Protein AF-A0AAE0FRA0-F1 (afdb_monomer)

Foldseek 3Di:
DAAEAEDLRQLLQQLLCQQVVDPDGDFFLLSLLVSLVVLVPDDPVCQLVRRAPSRVSAHSVNSVCSSVSSVVVSQQDDPDPPRHPHDHGPHGHSYHYDQDDPNHGDDVVVVVVVVPDDPVCVCVVVVNPPPPDPDDDDDPDDDDDPPPPDPPDDDPPPVPVVVVVVVVVVVVVVVVVVVVVVVPPDDPDDPDDDDDDDDDDDDDDDDD

Radius of gyration: 29.27 Å; Cα contacts (8 Å, |Δi|>4): 138; chains: 1; bounding box: 49×69×94 Å

InterPro domains:
  IPR000407 Nucleoside phosphatase GDA1/CD39 [PF01150] (27-118)

Solvent-accessible surface area (backbone atoms only — not comparable to full-atom values): 13258 Å² total; per-residue (Å²): 132,77,46,77,28,45,64,69,54,23,53,53,39,52,39,50,25,54,73,67,72,44,98,58,67,72,53,25,44,50,50,43,44,53,55,20,50,58,56,60,72,50,58,65,75,55,49,51,73,74,47,51,67,64,31,94,87,41,53,60,87,54,54,78,48,49,37,56,53,30,53,49,52,39,50,44,41,23,63,49,102,81,77,25,75,54,40,62,46,89,38,75,54,57,53,50,67,39,62,55,59,96,89,38,76,69,53,69,66,58,55,53,50,57,74,73,46,62,82,86,55,51,44,72,74,74,68,43,78,78,75,85,58,101,80,76,90,76,78,83,67,84,85,75,81,82,76,79,76,81,78,89,73,88,66,93,76,67,72,70,68,58,59,58,58,56,56,52,52,54,54,52,51,52,52,53,51,54,51,50,60,63,71,64,57,77,75,82,79,78,84,76,81,85,79,86,76,81,86,82,86,80,82,84,87,83,86,134

Mean predicted aligned error: 17.97 Å

Sequence (208 aa):
MRFLGLSLLHHLTNFMVSVHHVETLPKSLREIDAAGRQLCHLPWKKVEKEFAGRDANTPADRLQGRCFDSALVVALLSRSDGLGYGFETDRELPITFVEKMHGLEVDWALGAAISSMEPKMLPYLVGLSSTADGTKTQRFGPRRSLQLRRKNRWTREDTEELDYVVVGGAIFLLLALALYQIFRRPKPLFKGQTNSYLGRAIPRARAR

Organism: NCBI:txid36881

Nearest PDB structures (foldseek):
  4br2-assembly1_A  TM=8.172E-01  e=1.773E-04  Rattus norvegicus
  7epq-assembly1_A  TM=4.569E-01  e=2.105E+00  Porphyromonas gingivalis ATCC 33277

pLDDT: mean 76.77, std 19.79, range [35.22, 96.75]

Structure (mmCIF, N/CA/C/O backbone):
data_AF-A0AAE0FRA0-F1
#
_entry.id   AF-A0AAE0FRA0-F1
#
loop_
_atom_site.group_PDB
_atom_site.id
_atom_site.type_symbol
_atom_site.label_atom_id
_atom_site.label_alt_id
_atom_site.label_comp_id
_atom_site.label_asym_id
_atom_site.label_entity_id
_atom_site.label_seq_id
_atom_site.pdbx_PDB_ins_code
_atom_site.Cartn_x
_atom_site.Cartn_y
_atom_site.Cartn_z
_atom_site.occupancy
_atom_site.B_iso_or_equiv
_atom_site.auth_seq_id
_atom_site.auth_comp_id
_atom_site.auth_asym_id
_atom_site.auth_atom_id
_atom_site.pdbx_PDB_model_num
ATOM 1 N N . MET A 1 1 ? 20.754 -1.455 -1.237 1.00 77.50 1 MET A N 1
ATOM 2 C CA . MET A 1 1 ? 19.809 -1.818 -2.317 1.00 77.50 1 MET A CA 1
ATOM 3 C C . MET A 1 1 ? 18.497 -1.094 -2.053 1.00 77.50 1 MET A C 1
ATOM 5 O O . MET A 1 1 ? 18.163 -0.952 -0.884 1.00 77.50 1 MET A O 1
ATOM 9 N N . ARG A 1 2 ? 17.817 -0.575 -3.081 1.00 92.69 2 ARG A N 1
ATOM 10 C CA . ARG A 1 2 ? 16.525 0.126 -2.966 1.00 92.69 2 ARG A CA 1
ATOM 11 C C . ARG A 1 2 ? 15.503 -0.549 -3.880 1.00 92.69 2 ARG A C 1
ATOM 13 O O . ARG A 1 2 ? 15.880 -1.005 -4.954 1.00 92.69 2 ARG A O 1
ATOM 20 N N . PHE A 1 3 ? 14.251 -0.601 -3.446 1.00 94.88 3 PHE A N 1
ATOM 21 C CA . PHE A 1 3 ? 13.136 -1.259 -4.126 1.00 94.88 3 PHE A CA 1
ATOM 22 C C . PHE A 1 3 ? 12.005 -0.265 -4.394 1.00 94.88 3 PHE A C 1
ATOM 24 O O . PHE A 1 3 ? 11.891 0.753 -3.712 1.00 94.88 3 PHE A O 1
ATOM 31 N N . LEU A 1 4 ? 11.146 -0.581 -5.362 1.00 94.44 4 LEU A N 1
ATOM 32 C CA . LEU A 1 4 ? 9.901 0.143 -5.603 1.00 94.44 4 LEU A CA 1
ATOM 33 C C . LEU A 1 4 ? 8.723 -0.697 -5.110 1.00 94.44 4 LEU A C 1
ATOM 35 O O . LEU A 1 4 ? 8.619 -1.876 -5.443 1.00 94.44 4 LEU A O 1
ATOM 39 N N . GLY A 1 5 ? 7.853 -0.089 -4.307 1.00 94.44 5 GLY A N 1
ATOM 40 C CA . GLY A 1 5 ? 6.620 -0.699 -3.824 1.00 94.44 5 GLY A CA 1
ATOM 41 C C . GLY A 1 5 ? 5.440 -0.231 -4.664 1.00 94.44 5 GLY A C 1
ATOM 42 O O . GLY A 1 5 ? 4.985 0.897 -4.496 1.00 94.44 5 GLY A O 1
ATOM 43 N N . LEU A 1 6 ? 4.963 -1.090 -5.561 1.00 94.31 6 LEU A N 1
ATOM 44 C CA . LEU A 1 6 ? 3.886 -0.788 -6.507 1.00 94.31 6 LEU A CA 1
ATOM 45 C C . LEU A 1 6 ? 2.537 -1.349 -6.029 1.00 94.31 6 LEU A C 1
ATOM 47 O O . LEU A 1 6 ? 2.466 -2.085 -5.037 1.00 94.31 6 LEU A O 1
ATOM 51 N N . SER A 1 7 ? 1.470 -1.023 -6.760 1.00 93.12 7 SER A N 1
ATOM 52 C CA . SER A 1 7 ? 0.140 -1.636 -6.637 1.00 93.12 7 SER A CA 1
ATOM 53 C C . SER A 1 7 ? -0.366 -1.669 -5.186 1.00 93.12 7 SER A C 1
ATOM 55 O O . SER A 1 7 ? -0.597 -0.616 -4.592 1.00 93.12 7 SER A O 1
ATOM 57 N N . LEU A 1 8 ? -0.516 -2.857 -4.582 1.00 94.62 8 LEU A N 1
ATOM 58 C CA . LEU A 1 8 ? -1.013 -3.022 -3.214 1.00 94.62 8 LEU A CA 1
ATOM 59 C C . LEU A 1 8 ? -0.204 -2.214 -2.192 1.00 94.62 8 LEU A C 1
ATOM 61 O O . LEU A 1 8 ? -0.798 -1.569 -1.331 1.00 94.62 8 LEU A O 1
ATOM 65 N N . LEU A 1 9 ? 1.129 -2.219 -2.297 1.00 95.25 9 LEU A N 1
ATOM 66 C CA . LEU A 1 9 ? 1.997 -1.501 -1.364 1.00 95.25 9 LEU A CA 1
ATOM 67 C C . LEU A 1 9 ? 1.760 0.010 -1.444 1.00 95.25 9 LEU A C 1
ATOM 69 O O . LEU A 1 9 ? 1.650 0.671 -0.412 1.00 95.25 9 LEU A O 1
ATOM 73 N N . HIS A 1 10 ? 1.624 0.546 -2.657 1.00 94.50 10 HIS A N 1
ATOM 74 C CA . HIS A 1 10 ? 1.303 1.955 -2.858 1.00 94.50 10 HIS A CA 1
ATOM 75 C C . HIS A 1 10 ? -0.103 2.292 -2.344 1.00 94.50 10 HIS A C 1
ATOM 77 O O . HIS A 1 10 ? -0.254 3.201 -1.534 1.00 94.50 10 HIS A O 1
ATOM 83 N N . HIS A 1 11 ? -1.132 1.540 -2.743 1.00 94.25 11 HIS A N 1
ATOM 84 C CA . HIS A 1 11 ? -2.509 1.833 -2.339 1.00 94.25 11 HIS A CA 1
ATOM 85 C C . HIS A 1 11 ? -2.723 1.720 -0.827 1.00 94.25 11 HIS A C 1
ATOM 87 O O . HIS A 1 11 ? -3.413 2.554 -0.249 1.00 94.25 11 HIS A O 1
ATOM 93 N N . LEU A 1 12 ? -2.122 0.726 -0.170 1.00 95.44 12 LEU A N 1
ATOM 94 C CA . LEU A 1 12 ? -2.215 0.576 1.281 1.00 95.44 12 LEU A CA 1
ATOM 95 C C . LEU A 1 12 ? -1.555 1.754 2.010 1.00 95.44 12 LEU A C 1
ATOM 97 O O . LEU A 1 12 ? -2.149 2.334 2.917 1.00 95.44 12 LEU A O 1
ATOM 101 N N . THR A 1 13 ? -0.333 2.116 1.619 1.00 94.31 13 THR A N 1
ATOM 102 C CA . THR A 1 13 ? 0.421 3.187 2.288 1.00 94.31 13 THR A CA 1
ATOM 103 C C . THR A 1 13 ? -0.172 4.569 2.009 1.00 94.31 13 THR A C 1
ATOM 105 O O . THR A 1 13 ? -0.255 5.389 2.923 1.00 94.31 13 THR A O 1
ATOM 108 N N . ASN A 1 14 ? -0.684 4.8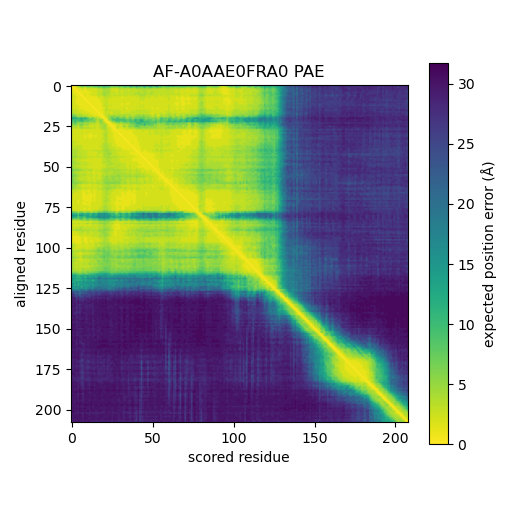07 0.798 1.00 93.25 14 ASN A N 1
ATOM 109 C CA . ASN A 1 14 ? -1.427 6.021 0.458 1.00 93.25 14 ASN A CA 1
ATOM 110 C C . ASN A 1 14 ? -2.749 6.126 1.235 1.00 93.25 14 ASN A C 1
ATOM 112 O O . ASN A 1 14 ? -3.098 7.194 1.744 1.00 93.25 14 ASN A O 1
ATOM 116 N N . PHE A 1 15 ? -3.462 5.007 1.386 1.00 94.50 15 PHE A N 1
ATOM 117 C CA . PHE A 1 15 ? -4.651 4.942 2.229 1.00 94.50 15 PHE A CA 1
ATOM 118 C C . PHE A 1 15 ? -4.316 5.305 3.683 1.00 94.50 15 PHE A C 1
ATOM 120 O O . PHE A 1 15 ? -4.999 6.144 4.265 1.00 94.50 15 PHE A O 1
ATOM 127 N N . MET A 1 16 ? -3.234 4.754 4.249 1.00 92.56 16 MET A N 1
ATOM 128 C CA . MET A 1 16 ? -2.781 5.065 5.615 1.00 92.56 16 MET A CA 1
ATOM 129 C C . MET A 1 16 ? -2.488 6.558 5.805 1.00 92.56 16 MET A C 1
ATOM 131 O O . MET A 1 16 ? -2.960 7.153 6.772 1.00 92.56 16 MET A O 1
ATOM 135 N N . VAL A 1 17 ? -1.780 7.179 4.859 1.00 91.94 17 VAL A N 1
ATOM 136 C CA . VAL A 1 17 ? -1.554 8.635 4.829 1.00 91.94 17 VAL A CA 1
ATOM 137 C C . VAL A 1 17 ? -2.880 9.403 4.856 1.00 91.94 17 VAL A C 1
ATOM 139 O O . VAL A 1 17 ? -3.066 10.300 5.680 1.00 91.94 17 VAL A O 1
ATOM 142 N N . SER A 1 18 ? -3.832 8.998 4.013 1.00 90.69 18 SER A N 1
ATOM 143 C CA . SER A 1 18 ? -5.133 9.663 3.876 1.00 90.69 18 SER A CA 1
ATOM 144 C C . SER A 1 18 ? -5.997 9.566 5.139 1.00 90.69 18 SER A C 1
ATOM 146 O O . SER A 1 18 ? -6.690 10.523 5.489 1.00 90.69 18 SER A O 1
ATOM 148 N N . VAL A 1 19 ? -5.974 8.427 5.841 1.00 88.25 19 VAL A N 1
ATOM 149 C CA . VAL A 1 19 ? -6.832 8.210 7.021 1.00 88.25 19 VAL A CA 1
ATOM 150 C C . VAL A 1 19 ? -6.212 8.689 8.328 1.00 88.25 19 VAL A C 1
ATOM 152 O O . VAL A 1 19 ? -6.949 9.119 9.214 1.00 88.25 19 VAL A O 1
ATOM 155 N N . HIS A 1 20 ? -4.883 8.658 8.451 1.00 82.69 20 HIS A N 1
ATOM 156 C CA . HIS A 1 20 ? -4.181 9.089 9.663 1.00 82.69 20 HIS A CA 1
ATOM 157 C C . HIS A 1 20 ? -3.726 10.555 9.619 1.00 82.69 20 HIS A C 1
ATOM 159 O O . HIS A 1 20 ? -3.157 11.030 10.598 1.00 82.69 20 HIS A O 1
ATOM 165 N N . HIS A 1 21 ? -3.989 11.277 8.521 1.00 77.81 21 HIS A N 1
ATOM 166 C CA . HIS A 1 21 ? -3.585 12.677 8.330 1.00 77.81 21 HIS A CA 1
ATOM 167 C C . HIS A 1 21 ? -2.084 12.911 8.557 1.00 77.81 21 HIS A C 1
ATOM 169 O O . HIS A 1 21 ? -1.670 13.946 9.075 1.00 77.81 21 HIS A O 1
ATOM 175 N N . VAL A 1 22 ? -1.266 11.930 8.184 1.00 78.88 22 VAL A N 1
ATOM 176 C CA . VAL A 1 22 ? 0.191 12.027 8.290 1.00 78.88 22 VAL A CA 1
ATOM 177 C C . VAL A 1 22 ? 0.731 12.633 7.006 1.00 78.88 22 VAL A C 1
ATOM 179 O O . VAL A 1 22 ? 0.346 12.218 5.922 1.00 78.88 22 VAL A O 1
ATOM 182 N N . GLU A 1 23 ? 1.646 13.592 7.109 1.00 79.44 23 GLU A N 1
ATOM 183 C CA . GLU A 1 23 ? 2.236 14.250 5.932 1.00 79.44 23 GLU A CA 1
ATOM 184 C C . GLU A 1 23 ? 3.155 13.324 5.120 1.00 79.44 23 GLU A C 1
ATOM 186 O O . GLU A 1 23 ? 3.518 13.631 3.985 1.00 79.44 23 GLU A O 1
ATOM 191 N N . THR A 1 24 ? 3.551 12.186 5.692 1.00 84.88 24 THR A N 1
ATOM 192 C CA . THR A 1 24 ? 4.554 11.294 5.113 1.00 84.88 24 THR A CA 1
ATOM 193 C C . THR A 1 24 ? 4.106 9.843 5.120 1.00 84.88 24 THR A C 1
ATOM 195 O O . THR A 1 24 ? 3.498 9.377 6.083 1.00 84.88 24 THR A O 1
ATOM 198 N N . LEU A 1 25 ? 4.489 9.116 4.068 1.00 87.75 25 LEU A N 1
ATOM 199 C CA . LEU A 1 25 ? 4.318 7.667 3.971 1.00 87.75 25 LEU A CA 1
ATOM 200 C C . LEU A 1 25 ? 5.037 6.941 5.123 1.00 87.75 25 LEU A C 1
ATOM 202 O O . LEU A 1 25 ? 6.076 7.428 5.586 1.00 87.75 25 LEU 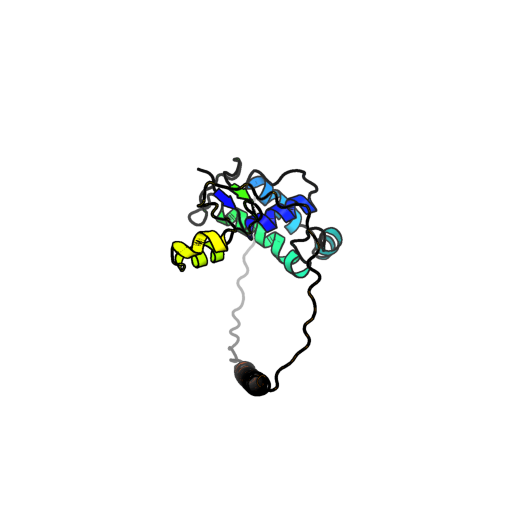A O 1
ATOM 206 N N . PRO A 1 26 ? 4.519 5.777 5.561 1.00 88.06 26 PRO A N 1
ATOM 207 C CA . PRO A 1 26 ? 5.144 4.992 6.614 1.00 88.06 26 PRO A CA 1
ATOM 208 C C . PRO A 1 26 ? 6.559 4.573 6.213 1.00 88.06 26 PRO A C 1
ATOM 210 O O . PRO A 1 26 ? 6.799 4.101 5.099 1.00 88.06 26 PRO A O 1
ATOM 213 N N . LYS A 1 27 ? 7.501 4.748 7.138 1.00 91.50 27 LYS A N 1
ATOM 214 C CA . LYS A 1 27 ? 8.932 4.509 6.919 1.00 91.50 27 LYS A CA 1
ATOM 215 C C . LYS A 1 27 ? 9.380 3.131 7.379 1.00 91.50 27 LYS A C 1
ATOM 217 O O . LYS A 1 27 ? 10.426 2.673 6.941 1.00 91.50 27 LYS A O 1
ATOM 222 N N . SER A 1 28 ? 8.617 2.464 8.240 1.00 94.81 28 SER A N 1
ATOM 223 C CA . SER A 1 28 ? 8.965 1.163 8.823 1.00 94.81 28 SER A CA 1
ATOM 224 C C . SER A 1 28 ? 7.791 0.184 8.771 1.00 94.81 28 SER A C 1
ATOM 226 O O . SER A 1 28 ? 6.630 0.593 8.694 1.00 94.81 28 SER A O 1
ATOM 228 N N . LEU A 1 29 ? 8.066 -1.124 8.853 1.00 95.44 29 LEU A N 1
ATOM 229 C CA . LEU A 1 29 ? 6.993 -2.127 8.954 1.00 95.44 29 LEU A CA 1
ATOM 230 C C . LEU A 1 29 ? 6.204 -1.980 10.253 1.00 95.44 29 LEU A C 1
ATOM 232 O O . LEU A 1 29 ? 5.007 -2.251 10.263 1.00 95.44 29 LEU A O 1
ATOM 236 N N . ARG A 1 30 ? 6.846 -1.509 11.328 1.00 95.50 30 ARG A N 1
ATOM 237 C CA . ARG A 1 30 ? 6.167 -1.202 12.590 1.00 95.50 30 ARG A CA 1
ATOM 238 C C . ARG A 1 30 ? 5.074 -0.148 12.421 1.00 95.50 30 ARG A C 1
ATOM 240 O O . ARG A 1 30 ? 4.012 -0.286 13.017 1.00 95.50 30 ARG A O 1
ATOM 247 N N . GLU A 1 31 ? 5.312 0.895 11.630 1.00 94.62 31 GLU A N 1
ATOM 248 C CA . GLU A 1 31 ? 4.296 1.923 11.361 1.00 94.62 31 GLU A CA 1
ATOM 249 C C . GLU A 1 31 ? 3.105 1.350 10.586 1.00 94.62 31 GLU A C 1
ATOM 251 O O . GLU A 1 31 ? 1.958 1.635 10.930 1.00 94.62 31 GLU A O 1
ATOM 256 N N . ILE A 1 32 ? 3.373 0.489 9.598 1.00 95.50 32 ILE A N 1
ATOM 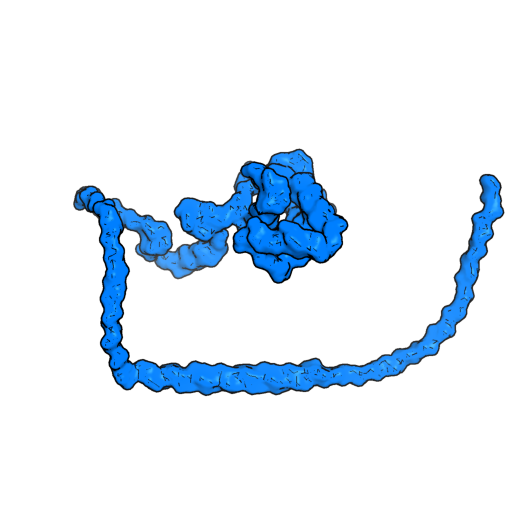257 C CA . ILE A 1 32 ? 2.335 -0.210 8.825 1.00 95.50 32 ILE A CA 1
ATOM 258 C C . ILE A 1 32 ? 1.522 -1.144 9.736 1.00 95.50 32 ILE A C 1
ATOM 260 O O . ILE A 1 32 ? 0.293 -1.116 9.688 1.00 95.50 32 ILE A O 1
ATOM 264 N N . ASP A 1 33 ? 2.180 -1.928 10.599 1.00 95.69 33 ASP A N 1
ATOM 265 C CA . ASP A 1 33 ? 1.518 -2.825 11.560 1.00 95.69 33 ASP A CA 1
ATOM 266 C C . ASP A 1 33 ? 0.672 -2.043 12.573 1.00 95.69 33 ASP A C 1
ATOM 268 O O . ASP A 1 33 ? -0.481 -2.387 12.825 1.00 95.69 33 ASP A O 1
ATOM 272 N N . ALA A 1 34 ? 1.202 -0.947 13.123 1.00 95.00 34 ALA A N 1
ATOM 273 C CA . ALA A 1 34 ? 0.482 -0.116 14.082 1.00 95.00 34 ALA A CA 1
ATOM 274 C C . ALA A 1 34 ? -0.782 0.508 13.467 1.00 95.00 34 ALA A C 1
ATOM 276 O O . ALA A 1 34 ? -1.859 0.415 14.063 1.00 95.00 34 ALA A O 1
ATOM 277 N N . ALA A 1 35 ? -0.673 1.093 12.271 1.00 93.62 35 ALA A N 1
ATOM 278 C CA . ALA A 1 35 ? -1.811 1.641 11.532 1.00 93.62 35 ALA A CA 1
ATOM 279 C C . ALA A 1 35 ? -2.834 0.547 11.177 1.00 93.62 35 ALA A C 1
ATOM 281 O O . ALA A 1 35 ? -4.039 0.710 11.385 1.00 93.62 35 ALA A O 1
ATOM 282 N N . GLY A 1 36 ? -2.348 -0.610 10.720 1.00 94.81 36 GLY A N 1
ATOM 283 C CA . GLY A 1 36 ? -3.162 -1.783 10.423 1.00 94.81 36 GLY A CA 1
ATOM 284 C C . GLY A 1 36 ? -3.974 -2.263 11.623 1.00 94.81 36 GLY A C 1
ATOM 285 O O . GLY A 1 36 ? -5.197 -2.373 11.547 1.00 94.81 36 GLY A O 1
ATOM 286 N N . ARG A 1 37 ? -3.326 -2.466 12.775 1.00 95.56 37 ARG A N 1
ATOM 287 C CA . ARG A 1 37 ? -3.992 -2.877 14.023 1.00 95.56 37 ARG A CA 1
ATOM 288 C C . ARG A 1 37 ? -5.031 -1.868 14.493 1.00 95.56 37 ARG A C 1
ATOM 290 O O . ARG A 1 37 ? -6.106 -2.273 14.931 1.00 95.56 37 ARG A O 1
ATOM 297 N N . GLN A 1 38 ? -4.732 -0.571 14.392 1.00 93.62 38 GLN A N 1
ATOM 298 C CA . GLN A 1 38 ? -5.701 0.475 14.721 1.00 93.62 38 GLN A CA 1
ATOM 299 C C . GLN A 1 38 ? -6.963 0.334 13.870 1.00 93.62 38 GLN A C 1
ATOM 301 O O . GLN A 1 38 ? -8.061 0.365 14.420 1.00 93.62 38 GLN A O 1
ATOM 306 N N . LEU A 1 39 ? -6.815 0.107 12.562 1.00 93.25 39 LEU A N 1
ATOM 307 C CA . LEU A 1 39 ? -7.943 -0.119 11.663 1.00 93.25 39 LEU A CA 1
ATOM 308 C C . LEU A 1 39 ? -8.709 -1.405 12.009 1.00 93.25 39 LEU A C 1
ATOM 310 O O . LEU A 1 39 ? -9.935 -1.388 12.088 1.00 93.25 39 LEU A O 1
ATOM 314 N N . CYS A 1 40 ? -7.994 -2.504 12.259 1.00 95.25 40 CYS A N 1
ATOM 315 C CA . CYS A 1 40 ? -8.578 -3.812 12.563 1.00 95.25 40 CYS A CA 1
ATOM 316 C C . CYS A 1 40 ? -9.393 -3.846 13.868 1.00 95.25 40 CYS A C 1
ATOM 318 O O . CYS A 1 40 ? -10.262 -4.699 14.025 1.00 95.25 40 CYS A O 1
ATOM 320 N N . HIS A 1 41 ? -9.124 -2.945 14.816 1.00 96.00 41 HIS A N 1
ATOM 321 C CA . HIS A 1 41 ? -9.851 -2.873 16.089 1.00 96.00 41 HIS A CA 1
ATOM 322 C C . HIS A 1 41 ? -11.141 -2.043 16.021 1.00 96.00 41 HIS A C 1
ATOM 324 O O . HIS A 1 41 ? -11.908 -2.014 16.987 1.00 96.00 41 HIS A O 1
ATOM 330 N N . LEU A 1 42 ? -11.397 -1.345 14.913 1.00 95.69 42 LEU A N 1
ATOM 331 C CA . LEU A 1 42 ? -12.579 -0.503 14.783 1.00 95.69 42 LEU A CA 1
ATOM 332 C C . LEU A 1 42 ? -13.799 -1.331 14.346 1.00 95.69 42 LEU A C 1
ATOM 334 O O . LEU A 1 42 ? -13.702 -2.157 13.438 1.00 95.69 42 LEU A O 1
ATOM 338 N N . PRO A 1 43 ? -14.990 -1.082 14.923 1.00 96.56 43 PRO A N 1
ATOM 339 C CA . PRO A 1 43 ? -16.224 -1.661 14.408 1.00 96.56 43 PRO A CA 1
ATOM 340 C C . PRO A 1 43 ? -16.449 -1.239 12.954 1.00 96.56 43 PRO A C 1
ATOM 342 O O . PRO A 1 43 ? -16.278 -0.063 12.628 1.00 96.56 43 PRO A O 1
ATOM 345 N N . TRP A 1 44 ? -16.931 -2.153 12.106 1.00 95.44 44 TRP A N 1
ATOM 346 C CA . TRP A 1 44 ? -17.149 -1.875 10.678 1.00 95.44 44 TRP A CA 1
ATOM 347 C C . TRP A 1 44 ? -17.965 -0.597 10.420 1.00 95.44 44 TRP A C 1
ATOM 349 O O . TRP A 1 44 ? -17.571 0.235 9.613 1.00 95.44 44 TRP A O 1
ATOM 359 N N . LYS A 1 45 ? -19.042 -0.366 11.186 1.00 96.62 45 LYS A N 1
ATOM 360 C CA . LYS A 1 45 ? -19.860 0.860 11.081 1.00 96.62 45 LYS A CA 1
ATOM 361 C C . LYS A 1 45 ? -19.054 2.151 11.269 1.00 96.62 45 LYS A C 1
ATOM 363 O O . LYS A 1 45 ? -19.393 3.176 10.687 1.00 96.62 45 LYS A O 1
ATOM 368 N N . LYS A 1 46 ? -18.023 2.120 12.117 1.00 96.12 46 LYS A N 1
ATOM 369 C CA . LYS A 1 46 ? -17.140 3.264 12.358 1.00 96.12 46 LYS A CA 1
ATOM 370 C C . LYS A 1 46 ? -16.147 3.427 11.208 1.00 96.12 46 LYS A C 1
ATOM 372 O O . LYS A 1 46 ? -15.995 4.536 10.718 1.00 96.12 46 LYS A O 1
ATOM 377 N N . VAL A 1 47 ? -15.559 2.322 10.743 1.00 94.69 47 VAL A N 1
ATOM 378 C CA . VAL A 1 47 ? -14.658 2.283 9.576 1.00 94.69 47 VAL A CA 1
ATOM 379 C C . VAL A 1 47 ? -15.340 2.867 8.340 1.00 94.69 47 VAL A C 1
ATOM 381 O O . VAL A 1 47 ? -14.808 3.778 7.715 1.00 94.69 47 VAL A O 1
ATOM 384 N N . GLU A 1 48 ? -16.545 2.398 8.026 1.00 95.38 48 GLU A N 1
ATOM 385 C CA . GLU A 1 48 ? -17.333 2.879 6.892 1.00 95.38 48 GLU A CA 1
ATOM 386 C C . GLU A 1 48 ? -17.662 4.370 7.025 1.00 95.38 48 GLU A C 1
ATOM 388 O O . GLU A 1 48 ? -17.391 5.146 6.113 1.00 95.38 48 GLU A O 1
ATOM 393 N N . LYS A 1 49 ? -18.174 4.797 8.186 1.00 95.94 49 LYS A N 1
ATOM 394 C CA . LYS A 1 49 ? -18.529 6.201 8.430 1.00 95.94 49 LYS A CA 1
ATOM 395 C C . LYS A 1 49 ? -17.327 7.142 8.335 1.00 95.94 49 LYS A C 1
ATOM 397 O O . LYS A 1 49 ? -17.472 8.267 7.863 1.00 95.94 49 LYS A O 1
ATOM 402 N N . GLU A 1 50 ? -16.174 6.731 8.854 1.00 93.25 50 GLU A N 1
ATOM 403 C CA . GLU A 1 50 ? -15.012 7.608 8.974 1.00 93.25 50 GLU A CA 1
ATOM 404 C C . GLU A 1 50 ? -14.136 7.595 7.726 1.00 93.25 50 GLU A C 1
ATOM 406 O O . GLU A 1 50 ? -13.594 8.646 7.398 1.00 93.25 50 GLU A O 1
ATOM 411 N N . PHE A 1 51 ? -14.008 6.470 7.015 1.00 94.38 51 PHE A N 1
ATOM 412 C CA . PHE A 1 51 ? -12.990 6.304 5.969 1.00 94.38 51 PHE A CA 1
ATOM 413 C C . PHE A 1 51 ? -13.535 6.091 4.554 1.00 94.38 51 PHE A C 1
ATOM 415 O O . PHE A 1 51 ? -12.760 6.204 3.601 1.00 94.38 51 PHE A O 1
ATOM 422 N N . ALA A 1 52 ? -14.830 5.813 4.371 1.00 93.88 52 ALA A N 1
ATOM 423 C CA . ALA A 1 52 ? -15.388 5.657 3.030 1.00 93.88 52 ALA A CA 1
ATOM 424 C C . ALA A 1 52 ? -15.207 6.944 2.203 1.00 93.88 52 ALA A C 1
ATOM 426 O O . ALA A 1 52 ? -15.577 8.035 2.633 1.00 93.88 52 ALA A O 1
ATOM 427 N N . GLY A 1 53 ? -14.613 6.811 1.013 1.00 90.44 53 GLY A N 1
ATOM 428 C CA . GLY A 1 53 ? -14.380 7.926 0.090 1.00 90.44 53 GLY A CA 1
ATOM 429 C C . GLY A 1 53 ? -13.261 8.894 0.491 1.00 90.44 53 GLY A C 1
ATOM 430 O O . GLY A 1 53 ? -13.080 9.899 -0.191 1.00 90.44 53 GLY A O 1
ATOM 431 N N . ARG A 1 54 ? -12.503 8.622 1.566 1.00 91.44 54 ARG A N 1
ATOM 432 C CA . ARG A 1 54 ? -11.377 9.485 1.970 1.00 91.44 54 ARG A CA 1
ATOM 433 C C . ARG A 1 54 ? -10.157 9.365 1.073 1.00 91.44 54 ARG A C 1
ATOM 435 O O . ARG A 1 54 ? -9.490 10.361 0.821 1.00 91.44 54 ARG A O 1
ATOM 442 N N . ASP A 1 55 ? -9.853 8.154 0.634 1.00 91.50 55 ASP A N 1
ATOM 443 C CA . ASP A 1 55 ? -8.781 7.895 -0.318 1.00 91.50 55 ASP A CA 1
ATOM 444 C C . ASP A 1 55 ? -9.402 7.682 -1.697 1.00 91.50 55 ASP A C 1
ATOM 446 O O . ASP A 1 55 ? -10.224 6.782 -1.879 1.00 91.50 55 ASP A O 1
ATOM 450 N N . ALA A 1 56 ? -8.996 8.496 -2.673 1.00 89.75 56 ALA A N 1
ATOM 451 C CA . ALA A 1 56 ? -9.481 8.396 -4.049 1.00 89.75 56 ALA A CA 1
ATOM 452 C C . ALA A 1 56 ? -9.196 7.014 -4.666 1.00 89.75 56 ALA A C 1
ATOM 454 O O . ALA A 1 56 ? -9.934 6.562 -5.540 1.00 89.75 56 ALA A O 1
ATOM 455 N N . ASN A 1 57 ? -8.163 6.327 -4.167 1.00 87.50 57 ASN A N 1
ATOM 456 C CA . ASN A 1 57 ? -7.734 5.014 -4.636 1.00 87.50 57 ASN A CA 1
ATOM 457 C C . ASN A 1 57 ? -8.339 3.841 -3.837 1.00 87.50 57 ASN A C 1
ATOM 459 O O . ASN A 1 57 ? -8.065 2.678 -4.145 1.00 87.50 57 ASN A O 1
ATOM 463 N N . THR A 1 58 ? -9.177 4.112 -2.829 1.00 91.12 58 THR A N 1
ATOM 464 C CA . THR A 1 58 ? -9.849 3.084 -2.021 1.00 91.12 58 THR A CA 1
ATOM 465 C C . THR A 1 58 ? -11.361 3.312 -2.026 1.00 91.12 58 THR A C 1
ATOM 467 O O . THR A 1 58 ? -11.894 3.992 -1.143 1.00 91.12 58 THR A O 1
ATOM 470 N N . PRO A 1 59 ? -12.084 2.726 -2.997 1.00 90.31 59 PRO A N 1
ATOM 471 C CA . PRO A 1 59 ? -13.540 2.748 -2.979 1.00 90.31 59 PRO A CA 1
ATOM 472 C C . PRO A 1 59 ? -14.088 1.960 -1.775 1.00 90.31 59 PRO A C 1
ATOM 474 O O . PRO A 1 59 ? -13.407 1.113 -1.188 1.00 90.31 59 PRO A O 1
ATOM 477 N N . ALA A 1 60 ? -15.324 2.270 -1.373 1.00 90.56 60 ALA A N 1
ATOM 478 C CA . ALA A 1 60 ? -15.919 1.766 -0.131 1.00 90.56 60 ALA A CA 1
ATOM 479 C C . ALA A 1 60 ? -16.042 0.230 -0.078 1.00 90.56 60 ALA A C 1
ATOM 481 O O . ALA A 1 60 ? -15.904 -0.364 0.989 1.00 90.56 60 ALA A O 1
ATOM 482 N N . ASP A 1 61 ? -16.235 -0.419 -1.225 1.00 90.38 61 ASP A N 1
ATOM 483 C CA . ASP A 1 61 ? -16.274 -1.878 -1.370 1.00 90.38 61 ASP A CA 1
ATOM 484 C C . ASP A 1 61 ? -14.920 -2.543 -1.069 1.00 90.38 61 ASP A C 1
ATOM 486 O O . ASP A 1 61 ? -14.877 -3.668 -0.574 1.00 90.38 61 ASP A O 1
ATOM 490 N N . ARG A 1 62 ? -13.805 -1.836 -1.293 1.00 91.94 62 ARG A N 1
ATOM 491 C CA . ARG A 1 62 ? -12.449 -2.326 -0.989 1.00 91.94 62 ARG A CA 1
ATOM 492 C C . ARG A 1 62 ? -11.974 -2.009 0.422 1.00 91.94 62 ARG A C 1
ATOM 494 O O . ARG A 1 62 ? -10.975 -2.570 0.869 1.00 91.94 62 ARG A O 1
ATOM 501 N N . LEU A 1 63 ? -12.689 -1.157 1.153 1.00 93.81 63 LEU A N 1
ATOM 502 C CA . LEU A 1 63 ? -12.307 -0.741 2.502 1.00 93.81 63 LEU A CA 1
ATOM 503 C C . LEU A 1 63 ? -12.270 -1.918 3.495 1.00 93.81 63 LEU A C 1
ATOM 505 O O . LEU A 1 63 ? -11.415 -1.943 4.379 1.00 93.81 63 LEU A O 1
ATOM 509 N N . GLN A 1 64 ? -13.129 -2.930 3.309 1.00 93.75 64 GLN A N 1
ATOM 510 C CA . GLN A 1 64 ? -13.158 -4.146 4.140 1.00 93.75 64 GLN A CA 1
ATOM 511 C C . GLN A 1 64 ? -11.827 -4.911 4.114 1.00 93.75 64 GLN A C 1
ATOM 513 O O . GLN A 1 64 ? -11.429 -5.498 5.119 1.00 93.75 64 GLN A O 1
ATOM 518 N N . GLY A 1 65 ? -11.120 -4.873 2.981 1.00 94.75 65 GLY A N 1
ATOM 519 C CA . GLY A 1 65 ? -9.850 -5.572 2.798 1.00 94.75 65 GLY A CA 1
ATOM 520 C C . GLY A 1 65 ? -8.663 -4.892 3.476 1.00 94.75 65 GLY A C 1
ATOM 521 O O . GLY A 1 65 ? -7.662 -5.550 3.726 1.00 94.75 65 GLY A O 1
ATOM 522 N N . ARG A 1 66 ? -8.753 -3.607 3.843 1.00 94.94 66 ARG A N 1
ATOM 523 C CA . ARG A 1 66 ? -7.576 -2.817 4.255 1.00 94.94 66 ARG A CA 1
ATOM 524 C C . ARG A 1 66 ? -6.906 -3.299 5.539 1.00 94.94 66 ARG A C 1
ATOM 526 O O . ARG A 1 66 ? -5.682 -3.252 5.642 1.00 94.94 66 ARG A O 1
ATOM 533 N N . CYS A 1 67 ? -7.684 -3.813 6.489 1.00 95.75 67 CYS A N 1
ATOM 534 C CA . CYS A 1 67 ? -7.126 -4.471 7.672 1.00 95.75 67 CYS A CA 1
ATOM 535 C C . CYS A 1 67 ? -6.309 -5.713 7.268 1.00 95.75 67 CYS A C 1
ATOM 537 O O . CYS A 1 67 ? -5.151 -5.849 7.662 1.00 95.75 67 CYS A O 1
ATOM 539 N N . PHE A 1 68 ? -6.870 -6.579 6.422 1.00 96.75 68 PHE A N 1
ATOM 540 C CA . PHE A 1 68 ? -6.177 -7.771 5.935 1.00 96.75 68 PHE A CA 1
ATOM 541 C C . PHE A 1 68 ? -4.934 -7.421 5.105 1.00 96.75 68 PHE A C 1
ATOM 543 O O . PHE A 1 68 ? -3.870 -7.979 5.356 1.00 96.75 68 PHE A O 1
ATOM 550 N N . ASP A 1 69 ? -5.039 -6.454 4.190 1.00 96.75 69 ASP A N 1
ATOM 551 C CA . ASP A 1 69 ? -3.929 -5.967 3.366 1.00 96.75 69 ASP A CA 1
ATOM 552 C C . ASP A 1 69 ? -2.740 -5.529 4.231 1.00 96.75 69 ASP A C 1
ATOM 554 O O . ASP A 1 69 ? -1.594 -5.853 3.925 1.00 96.75 69 ASP A O 1
ATOM 558 N N . SER A 1 70 ? -3.006 -4.824 5.337 1.00 96.19 70 SER A N 1
ATOM 559 C CA . SER A 1 70 ? -1.957 -4.375 6.257 1.00 96.19 70 SER A CA 1
ATOM 560 C C . SER A 1 70 ? -1.216 -5.537 6.919 1.00 96.19 70 SER A C 1
ATOM 562 O O . SER A 1 70 ? 0.015 -5.576 6.890 1.00 96.19 70 SER A O 1
ATOM 564 N N . ALA A 1 71 ? -1.951 -6.528 7.428 1.00 95.88 71 ALA A N 1
ATOM 565 C CA . ALA A 1 71 ? -1.370 -7.722 8.029 1.00 95.88 71 ALA A CA 1
ATOM 566 C C . ALA A 1 71 ? -0.599 -8.555 6.993 1.00 95.88 71 ALA A C 1
ATOM 568 O O . ALA A 1 71 ? 0.495 -9.042 7.278 1.00 95.88 71 ALA A O 1
ATOM 569 N N . LEU A 1 72 ? -1.138 -8.673 5.775 1.00 95.69 72 LEU A N 1
ATOM 570 C CA . LEU A 1 72 ? -0.502 -9.377 4.666 1.00 95.69 72 LEU A CA 1
ATOM 571 C C . LEU A 1 72 ? 0.831 -8.727 4.283 1.00 95.69 72 LEU A C 1
ATOM 573 O O . LEU A 1 72 ? 1.836 -9.422 4.169 1.00 95.69 72 LEU A O 1
ATOM 577 N N . VAL A 1 73 ? 0.863 -7.403 4.115 1.00 95.88 73 VAL A N 1
ATOM 578 C CA . VAL A 1 73 ? 2.089 -6.673 3.761 1.00 95.88 73 VAL A CA 1
ATOM 579 C C . VAL A 1 73 ? 3.156 -6.825 4.842 1.00 95.88 73 VAL A C 1
ATOM 581 O O . VAL A 1 73 ? 4.313 -7.089 4.516 1.00 95.88 73 VAL A O 1
ATOM 584 N N . VAL A 1 74 ? 2.787 -6.723 6.121 1.00 95.44 74 VAL A N 1
ATOM 585 C CA . VAL A 1 74 ? 3.730 -6.934 7.230 1.00 95.44 74 VAL A CA 1
ATOM 586 C C . VAL A 1 74 ? 4.262 -8.368 7.222 1.00 95.44 74 VAL A C 1
ATOM 588 O O . VAL A 1 74 ? 5.472 -8.566 7.316 1.00 95.44 74 VAL A O 1
ATOM 591 N N . ALA A 1 75 ? 3.400 -9.371 7.046 1.00 94.56 75 ALA A N 1
ATOM 592 C CA . ALA A 1 75 ? 3.810 -10.775 7.008 1.00 94.56 75 ALA A CA 1
ATOM 593 C C . ALA A 1 75 ? 4.729 -11.096 5.815 1.00 94.56 75 ALA A C 1
ATOM 595 O O . ALA A 1 75 ? 5.713 -11.815 5.979 1.00 94.56 75 ALA A O 1
ATOM 596 N N . LEU A 1 76 ? 4.432 -10.536 4.636 1.00 94.94 76 LEU A N 1
ATOM 597 C CA . LEU A 1 76 ? 5.221 -10.730 3.419 1.00 94.94 76 LEU A CA 1
ATOM 598 C C . LEU A 1 76 ? 6.575 -10.031 3.489 1.00 94.94 76 LEU A C 1
ATOM 600 O O . LEU A 1 76 ? 7.566 -10.586 3.033 1.00 94.94 76 LEU A O 1
ATOM 604 N N . LEU A 1 77 ? 6.642 -8.806 4.011 1.00 95.25 77 LEU A N 1
ATOM 605 C CA . LEU A 1 77 ? 7.889 -8.043 4.014 1.00 95.25 77 LEU A CA 1
ATOM 606 C C . LEU A 1 77 ? 8.787 -8.392 5.205 1.00 95.25 77 LEU A C 1
ATOM 608 O O . LEU A 1 77 ? 10.008 -8.397 5.057 1.00 95.25 77 LEU A O 1
ATOM 612 N N . SER A 1 78 ? 8.215 -8.680 6.374 1.00 94.88 78 SER A N 1
ATOM 613 C CA . SER A 1 78 ? 8.997 -8.914 7.590 1.00 94.88 78 SER A CA 1
ATOM 614 C C . SER A 1 78 ? 9.892 -10.149 7.496 1.00 94.88 78 SER A C 1
ATOM 616 O O . SER A 1 78 ? 9.699 -11.061 6.687 1.00 94.88 78 SER A O 1
ATOM 618 N N . ARG A 1 79 ? 10.891 -10.200 8.373 1.00 85.88 79 ARG A N 1
ATOM 619 C CA . ARG A 1 79 ? 11.600 -11.434 8.696 1.00 85.88 79 ARG A CA 1
ATOM 620 C C . ARG A 1 79 ? 10.701 -12.317 9.572 1.00 85.88 79 ARG A C 1
ATOM 622 O O . ARG A 1 79 ? 10.758 -12.242 10.793 1.00 85.88 79 ARG A O 1
ATOM 629 N N . SER A 1 80 ? 9.858 -13.123 8.930 1.00 76.00 80 SER A N 1
ATOM 630 C CA . SER A 1 80 ? 9.117 -14.228 9.558 1.00 76.00 80 SER A CA 1
ATOM 631 C C . SER A 1 80 ? 9.821 -15.568 9.305 1.00 76.00 80 SER A C 1
ATOM 633 O O . SER A 1 80 ? 10.747 -15.616 8.492 1.00 76.00 80 SER A O 1
ATOM 635 N N . ASP A 1 81 ? 9.399 -16.635 9.994 1.00 72.88 81 ASP A N 1
ATOM 636 C CA . ASP A 1 81 ? 9.983 -17.993 9.992 1.00 72.88 81 ASP A CA 1
ATOM 637 C C . ASP A 1 81 ? 9.904 -18.719 8.624 1.00 72.88 81 ASP A C 1
ATOM 639 O O . ASP A 1 81 ? 9.334 -19.800 8.492 1.00 72.88 81 ASP A O 1
ATOM 643 N N . GLY A 1 82 ? 10.477 -18.123 7.575 1.00 69.75 82 GLY A N 1
ATOM 644 C CA . GLY A 1 82 ? 10.679 -18.726 6.256 1.00 69.75 82 GLY A CA 1
ATOM 645 C C . GLY A 1 82 ? 9.736 -18.273 5.137 1.00 69.75 82 GLY A C 1
ATOM 646 O O . GLY A 1 82 ? 9.884 -18.766 4.024 1.00 69.75 82 GLY A O 1
ATOM 647 N N . LEU A 1 83 ? 8.792 -17.354 5.383 1.00 80.06 83 LEU A N 1
ATOM 648 C CA . LEU A 1 83 ? 7.802 -16.937 4.369 1.00 80.06 83 LEU A CA 1
ATOM 649 C C . LEU A 1 83 ? 7.953 -15.489 3.880 1.00 80.06 83 LEU A C 1
ATOM 651 O O . LEU A 1 83 ? 7.483 -15.171 2.789 1.00 80.06 83 LEU A O 1
ATOM 655 N N . GLY A 1 84 ? 8.583 -14.616 4.668 1.00 89.44 84 GLY A N 1
ATOM 656 C CA . GLY A 1 84 ? 8.739 -13.202 4.324 1.00 89.44 84 GLY A CA 1
ATOM 657 C C . GLY A 1 84 ? 10.064 -12.857 3.634 1.00 89.44 84 GLY A C 1
ATOM 658 O O . GLY A 1 84 ? 11.026 -13.623 3.656 1.00 89.44 84 GLY A O 1
ATOM 659 N N . TYR A 1 85 ? 10.139 -11.659 3.051 1.00 93.19 85 TYR A N 1
ATOM 660 C CA . TYR A 1 85 ? 11.313 -11.137 2.338 1.00 93.19 85 TYR A CA 1
ATOM 661 C C . TYR A 1 85 ? 12.478 -10.727 3.252 1.00 93.19 85 TYR A C 1
ATOM 663 O O . TYR A 1 85 ? 13.538 -10.334 2.762 1.00 93.19 85 TYR A O 1
ATOM 671 N N . GLY A 1 86 ? 12.319 -10.833 4.574 1.00 93.69 86 GLY A N 1
ATOM 672 C CA . GLY A 1 86 ? 13.427 -10.673 5.512 1.00 93.69 86 GLY A CA 1
ATOM 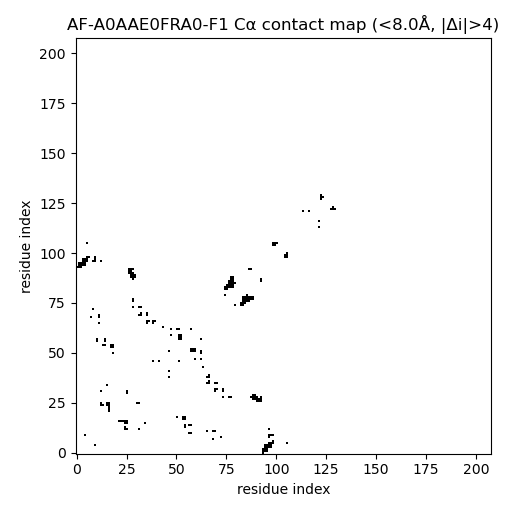673 C C . GLY A 1 86 ? 13.760 -9.227 5.877 1.00 93.69 86 GLY A C 1
ATOM 674 O O . GLY A 1 86 ? 14.860 -8.987 6.378 1.00 93.69 86 GLY A O 1
ATOM 675 N N . PHE A 1 87 ? 12.853 -8.271 5.645 1.00 93.75 87 PHE A N 1
ATOM 676 C CA . PHE A 1 87 ? 13.038 -6.896 6.105 1.00 93.75 87 PHE A CA 1
ATOM 677 C C . PHE A 1 87 ? 12.875 -6.800 7.629 1.00 93.75 87 PHE A C 1
ATOM 679 O O . PHE A 1 87 ? 12.011 -7.437 8.232 1.00 93.75 87 PHE A O 1
ATOM 686 N N . GLU A 1 88 ? 13.725 -5.987 8.253 1.00 93.75 88 GLU A N 1
ATOM 687 C CA . GLU A 1 88 ? 13.674 -5.711 9.691 1.00 93.75 88 GLU A CA 1
ATOM 688 C C . GLU A 1 88 ? 12.450 -4.849 10.030 1.00 93.75 88 GLU A C 1
ATOM 690 O O . GLU A 1 88 ? 12.187 -3.852 9.356 1.00 93.75 88 GLU A O 1
ATOM 695 N N . THR A 1 89 ? 11.731 -5.188 11.102 1.00 92.62 89 THR A N 1
ATOM 696 C CA . THR A 1 89 ? 10.460 -4.528 11.442 1.00 92.62 89 THR A CA 1
ATOM 697 C C . THR A 1 89 ? 10.624 -3.060 11.848 1.00 92.62 89 THR A C 1
ATOM 699 O O . THR A 1 89 ? 9.829 -2.205 11.451 1.00 92.62 89 THR A O 1
ATOM 702 N N . ASP A 1 90 ? 11.670 -2.768 12.625 1.00 93.50 90 ASP A N 1
ATOM 703 C CA . ASP A 1 90 ? 11.910 -1.454 13.236 1.00 93.50 90 ASP A CA 1
ATOM 704 C C . ASP A 1 90 ? 12.828 -0.538 12.413 1.00 93.50 90 ASP A C 1
ATOM 706 O O . ASP A 1 90 ? 13.086 0.597 12.816 1.00 93.50 90 ASP A O 1
ATOM 710 N N . ARG A 1 91 ? 13.359 -1.017 11.282 1.00 93.56 91 ARG A N 1
ATOM 711 C CA . ARG A 1 91 ? 14.250 -0.218 10.432 1.00 93.56 91 ARG A CA 1
ATOM 712 C C . ARG A 1 91 ? 13.477 0.507 9.344 1.00 93.56 91 ARG A C 1
ATOM 714 O O . ARG A 1 91 ? 12.376 0.114 8.963 1.00 93.56 91 ARG A O 1
ATOM 721 N N . GLU A 1 92 ? 14.107 1.554 8.820 1.00 94.19 92 GLU A N 1
ATOM 722 C CA . GLU A 1 92 ? 13.625 2.220 7.619 1.00 94.19 92 GLU A CA 1
ATOM 723 C C . GLU A 1 92 ? 13.595 1.227 6.449 1.00 94.19 92 GLU A C 1
ATOM 725 O O . GLU A 1 92 ? 14.589 0.559 6.142 1.00 94.19 92 GLU A O 1
ATOM 730 N N . LEU A 1 93 ? 12.432 1.122 5.813 1.00 94.25 93 LEU A N 1
ATOM 731 C CA . LEU A 1 93 ? 12.209 0.282 4.655 1.00 94.25 93 LEU A CA 1
ATOM 732 C C . LEU A 1 93 ? 12.997 0.841 3.469 1.00 94.25 93 LEU A C 1
ATOM 734 O O . LEU A 1 93 ? 12.791 1.990 3.075 1.00 94.25 93 LEU A O 1
ATOM 738 N N . PRO A 1 94 ? 13.832 0.031 2.800 1.00 95.06 94 PRO A N 1
ATOM 739 C CA . PRO A 1 94 ? 14.498 0.446 1.572 1.00 95.06 94 PRO A CA 1
ATOM 740 C C . PRO A 1 94 ? 13.538 0.386 0.366 1.00 95.06 94 PRO A C 1
ATOM 742 O O . PRO A 1 94 ? 13.949 -0.013 -0.722 1.00 95.06 94 PRO A O 1
ATOM 745 N N . ILE A 1 95 ? 12.261 0.737 0.553 1.00 94.75 95 ILE A N 1
ATOM 746 C CA . ILE A 1 95 ? 11.181 0.651 -0.434 1.00 94.75 95 ILE A CA 1
ATOM 747 C C . ILE A 1 95 ? 10.613 2.053 -0.657 1.00 94.75 95 ILE A C 1
ATOM 749 O O . ILE A 1 95 ? 10.197 2.720 0.284 1.00 94.75 95 ILE A O 1
ATOM 753 N N . THR A 1 96 ? 10.563 2.500 -1.908 1.00 93.94 96 THR A N 1
ATOM 754 C CA . THR A 1 96 ? 9.855 3.723 -2.296 1.00 93.94 96 THR A CA 1
ATOM 755 C C . THR A 1 96 ? 8.501 3.344 -2.881 1.00 93.94 96 THR A C 1
ATOM 757 O O . THR A 1 96 ? 8.435 2.685 -3.918 1.00 93.94 96 THR A O 1
ATOM 760 N N . PHE A 1 97 ? 7.418 3.733 -2.210 1.00 93.25 97 PHE A N 1
ATOM 761 C CA . PHE A 1 97 ? 6.059 3.430 -2.656 1.00 93.25 97 PHE A CA 1
ATOM 762 C C . PHE A 1 97 ? 5.639 4.384 -3.773 1.00 93.25 97 PHE A C 1
ATOM 764 O O . PHE A 1 97 ? 5.524 5.588 -3.546 1.00 93.25 97 PHE A O 1
ATOM 771 N N . VAL A 1 98 ? 5.418 3.863 -4.978 1.00 92.56 98 VAL A N 1
ATOM 772 C CA . VAL A 1 98 ? 5.112 4.675 -6.165 1.00 92.56 98 VAL A CA 1
ATOM 773 C C . VAL A 1 98 ? 4.020 4.022 -7.003 1.00 92.56 98 VAL A C 1
ATOM 775 O O . VAL A 1 98 ? 3.943 2.804 -7.097 1.00 92.56 98 VAL A O 1
ATOM 778 N N . GLU A 1 99 ? 3.193 4.846 -7.638 1.00 90.62 99 GLU A N 1
ATOM 779 C CA . GLU A 1 99 ? 2.256 4.414 -8.686 1.00 90.62 99 GLU A CA 1
ATOM 780 C C . GLU A 1 99 ? 2.796 4.769 -10.076 1.00 90.62 99 GLU A C 1
ATOM 782 O O . GLU A 1 99 ? 2.686 3.999 -11.029 1.00 90.62 99 GLU A O 1
ATOM 787 N N . LYS A 1 100 ? 3.424 5.946 -10.182 1.00 90.56 100 LYS A N 1
ATOM 788 C CA . LYS A 1 100 ? 3.914 6.503 -11.442 1.00 90.56 100 LYS A CA 1
ATOM 789 C C . LYS A 1 100 ? 5.378 6.894 -11.343 1.00 90.56 100 LYS A C 1
ATOM 791 O O . LYS A 1 100 ? 5.812 7.471 -10.348 1.00 90.56 100 LYS A O 1
ATOM 796 N N . MET A 1 101 ? 6.119 6.656 -12.418 1.00 88.50 101 MET A N 1
ATOM 797 C CA . MET A 1 101 ? 7.464 7.181 -12.630 1.00 88.50 101 MET A CA 1
ATOM 798 C C . MET A 1 101 ? 7.468 8.023 -13.899 1.00 88.50 101 MET A C 1
ATOM 800 O O . MET A 1 101 ? 7.031 7.572 -14.952 1.00 88.50 101 MET A O 1
ATOM 804 N N . HIS A 1 102 ? 7.949 9.265 -13.800 1.00 88.44 102 HIS A N 1
ATOM 805 C CA . HIS A 1 102 ? 7.971 10.216 -14.922 1.00 88.44 102 HIS A CA 1
ATOM 806 C C . HIS A 1 102 ? 6.594 10.418 -15.591 1.00 88.44 102 HIS A C 1
ATOM 808 O O . HIS A 1 102 ? 6.497 10.605 -16.798 1.00 88.44 102 HIS A O 1
ATOM 814 N N . GLY A 1 103 ? 5.515 10.366 -14.802 1.00 86.12 103 GLY A N 1
ATOM 815 C CA . GLY A 1 103 ? 4.141 10.525 -15.291 1.00 86.12 103 GLY A CA 1
ATOM 816 C C . GLY A 1 103 ? 3.530 9.276 -15.936 1.00 86.12 103 GLY A C 1
ATOM 817 O O . GLY A 1 103 ? 2.345 9.304 -16.259 1.00 86.12 103 GLY A O 1
ATOM 818 N N . LEU A 1 104 ? 4.292 8.188 -16.073 1.00 86.12 104 LEU A N 1
ATOM 819 C CA . LEU A 1 104 ? 3.820 6.905 -16.588 1.00 86.12 104 LEU A CA 1
ATOM 820 C C . LEU A 1 104 ? 3.535 5.941 -15.439 1.00 86.12 104 LEU A C 1
ATOM 822 O O . LEU A 1 104 ? 4.296 5.882 -14.474 1.00 86.12 104 LEU A O 1
ATOM 826 N N . GLU A 1 105 ? 2.444 5.191 -15.552 1.00 87.00 105 GLU A N 1
ATOM 827 C CA . GLU A 1 105 ? 2.124 4.102 -14.630 1.00 87.00 105 GLU A CA 1
ATOM 828 C C . GLU A 1 105 ? 3.184 3.004 -14.729 1.00 87.00 105 GLU A C 1
ATOM 830 O O . GLU A 1 105 ? 3.596 2.609 -15.823 1.00 87.00 105 GLU A O 1
ATOM 835 N N . VAL A 1 106 ? 3.671 2.558 -13.573 1.00 87.38 106 VAL A N 1
ATOM 836 C CA . VAL A 1 106 ? 4.691 1.515 -13.505 1.00 87.38 106 VAL A CA 1
ATOM 837 C C . VAL A 1 106 ? 3.991 0.179 -13.366 1.00 87.38 106 VAL A C 1
ATOM 839 O O . VAL A 1 106 ? 3.533 -0.170 -12.282 1.00 87.38 106 VAL A O 1
ATOM 842 N N . ASP A 1 107 ? 3.953 -0.580 -14.456 1.00 86.56 107 ASP A N 1
ATOM 843 C CA . ASP A 1 107 ? 3.366 -1.914 -14.450 1.00 86.56 107 ASP A CA 1
ATOM 844 C C . ASP A 1 107 ? 4.157 -2.896 -15.326 1.00 86.56 107 ASP A C 1
ATOM 846 O O . ASP A 1 107 ? 4.847 -2.513 -16.278 1.00 86.56 107 ASP A O 1
ATOM 850 N N . TRP A 1 108 ? 4.051 -4.188 -15.009 1.00 89.81 108 TRP A N 1
ATOM 851 C CA . TRP A 1 108 ? 4.699 -5.275 -15.748 1.00 89.81 108 TRP A CA 1
ATOM 852 C C . TRP A 1 108 ? 4.226 -5.333 -17.205 1.00 89.81 108 TRP A C 1
ATOM 854 O O . TRP A 1 108 ? 4.998 -5.723 -18.082 1.00 89.81 108 TRP A O 1
ATOM 864 N N . ALA A 1 109 ? 2.992 -4.896 -17.477 1.00 88.75 109 ALA A N 1
ATOM 865 C CA . ALA A 1 109 ? 2.422 -4.855 -18.818 1.00 88.75 109 ALA A CA 1
ATOM 866 C C . ALA A 1 109 ? 3.241 -3.967 -19.772 1.00 88.75 109 ALA A C 1
ATOM 868 O O . ALA A 1 109 ? 3.452 -4.339 -20.926 1.00 88.75 109 ALA A O 1
ATOM 869 N N . LEU A 1 110 ? 3.777 -2.839 -19.288 1.00 85.50 110 LEU A N 1
ATOM 870 C CA . LEU A 1 110 ? 4.654 -1.975 -20.084 1.00 85.50 110 LEU A CA 1
ATOM 871 C C . LEU A 1 110 ? 5.962 -2.692 -20.444 1.00 85.50 110 LEU A C 1
ATOM 873 O O . LEU A 1 110 ? 6.412 -2.630 -21.587 1.00 85.50 110 LEU A O 1
ATOM 877 N N . GLY A 1 111 ? 6.550 -3.410 -19.484 1.00 87.00 111 GLY A N 1
ATOM 878 C CA . GLY A 1 111 ? 7.754 -4.211 -19.710 1.00 87.00 111 GLY A CA 1
ATOM 879 C C . GLY A 1 111 ? 7.526 -5.338 -20.719 1.00 87.00 111 GLY A C 1
ATOM 880 O O . GLY A 1 111 ? 8.338 -5.519 -21.623 1.00 87.00 111 GLY A O 1
ATOM 881 N N . ALA A 1 112 ? 6.397 -6.043 -20.611 1.00 89.44 112 ALA A N 1
ATOM 882 C CA . ALA A 1 112 ? 6.007 -7.103 -21.540 1.00 89.44 112 ALA A CA 1
ATOM 883 C C . ALA A 1 112 ? 5.737 -6.574 -22.961 1.00 89.44 112 ALA A C 1
ATOM 885 O O . ALA A 1 112 ? 6.093 -7.212 -23.954 1.00 89.44 112 ALA A O 1
ATOM 886 N N . ALA A 1 113 ? 5.134 -5.389 -23.074 1.00 87.31 113 ALA A N 1
ATOM 887 C CA . ALA A 1 113 ? 4.937 -4.727 -24.356 1.00 87.31 113 ALA A CA 1
ATOM 888 C C . ALA A 1 113 ? 6.289 -4.393 -25.005 1.00 87.31 113 ALA A C 1
ATOM 890 O O . ALA A 1 113 ? 6.546 -4.812 -26.131 1.00 87.31 113 ALA A O 1
ATOM 891 N N . ILE A 1 114 ? 7.185 -3.737 -24.258 1.00 86.31 114 ILE A N 1
ATOM 892 C CA . ILE A 1 114 ? 8.547 -3.398 -24.698 1.00 86.31 114 ILE A CA 1
ATOM 893 C C . ILE A 1 114 ? 9.327 -4.644 -25.127 1.00 86.31 114 ILE A C 1
ATOM 895 O O . ILE A 1 114 ? 9.986 -4.619 -26.163 1.00 86.31 114 ILE A O 1
ATOM 899 N N . SER A 1 115 ? 9.236 -5.744 -24.372 1.00 89.69 115 SER A N 1
ATOM 900 C CA . SER A 1 115 ? 9.946 -6.988 -24.697 1.00 89.69 115 SER A CA 1
ATOM 901 C C . SER A 1 115 ? 9.429 -7.668 -25.964 1.00 89.69 115 SER A C 1
ATOM 903 O O . SER A 1 115 ? 10.145 -8.465 -26.563 1.00 89.69 115 SER A O 1
ATOM 905 N N . SER A 1 116 ? 8.187 -7.378 -26.354 1.00 87.44 116 SER A N 1
ATOM 906 C CA . SER A 1 116 ? 7.534 -7.957 -27.533 1.00 87.44 116 SER A CA 1
ATOM 907 C C . SER A 1 116 ? 7.699 -7.090 -28.785 1.00 87.44 116 SER A C 1
ATOM 909 O O . SER A 1 116 ? 7.270 -7.479 -29.869 1.00 87.44 116 SER A O 1
ATOM 911 N N . MET A 1 117 ? 8.287 -5.901 -28.649 1.00 85.50 117 MET A N 1
ATOM 912 C CA . MET A 1 117 ? 8.436 -4.937 -29.733 1.00 85.50 117 MET A CA 1
ATOM 913 C C . MET A 1 117 ? 9.798 -5.050 -30.399 1.00 85.50 117 MET A C 1
ATOM 915 O O . MET A 1 117 ? 10.827 -5.235 -29.750 1.00 85.50 117 MET A O 1
ATOM 919 N N . GLU A 1 118 ? 9.821 -4.837 -31.714 1.00 85.06 118 GLU A N 1
ATOM 920 C CA . GLU A 1 118 ? 11.084 -4.593 -32.395 1.00 85.06 118 GLU A CA 1
ATOM 921 C C . GLU A 1 118 ? 11.735 -3.304 -31.857 1.00 85.06 118 GLU A C 1
ATOM 923 O O . GLU A 1 118 ? 11.038 -2.298 -31.673 1.00 85.06 118 GLU A O 1
ATOM 928 N N . PRO A 1 119 ? 13.073 -3.266 -31.686 1.00 80.00 119 PRO A N 1
ATOM 929 C CA . PRO A 1 119 ? 13.780 -2.114 -31.117 1.00 80.00 119 PRO A CA 1
ATOM 930 C C . PRO A 1 119 ? 13.476 -0.771 -31.799 1.00 80.00 119 PRO A C 1
ATOM 932 O O . PRO A 1 119 ? 13.536 0.282 -31.168 1.00 80.00 119 PRO A O 1
ATOM 935 N N . LYS A 1 120 ? 13.106 -0.795 -33.086 1.00 81.00 120 LYS A N 1
ATOM 936 C CA . LYS A 1 120 ? 12.770 0.396 -33.882 1.00 81.00 120 LYS A CA 1
ATOM 937 C C . LYS A 1 120 ? 11.462 1.074 -33.450 1.00 81.00 120 LYS A C 1
ATOM 939 O O . LYS A 1 120 ? 11.266 2.245 -33.757 1.00 81.00 120 LYS A O 1
ATOM 944 N N . MET A 1 121 ? 10.577 0.368 -32.745 1.00 73.81 121 MET A N 1
ATOM 945 C CA . MET A 1 121 ? 9.269 0.883 -32.322 1.00 73.81 121 MET A CA 1
ATOM 946 C C . MET A 1 121 ? 9.292 1.561 -30.941 1.00 73.81 121 MET A C 1
ATOM 948 O O . MET A 1 121 ? 8.370 2.305 -30.610 1.00 73.81 121 MET A O 1
ATOM 952 N N . LEU A 1 122 ? 10.360 1.374 -30.156 1.00 69.88 122 LEU A N 1
ATOM 953 C CA . LEU A 1 122 ? 10.483 1.898 -28.789 1.00 69.88 122 LEU A CA 1
ATOM 954 C C . LEU A 1 122 ? 10.328 3.427 -28.653 1.00 69.88 122 LEU A C 1
ATOM 956 O O . LEU A 1 122 ? 9.639 3.854 -27.723 1.00 69.88 122 LEU A O 1
ATOM 960 N N . PRO A 1 123 ? 10.886 4.272 -29.547 1.00 74.31 123 PRO A N 1
ATOM 961 C CA . PRO A 1 123 ? 10.744 5.726 -29.426 1.00 74.31 123 PRO A CA 1
ATOM 962 C C . PRO A 1 123 ? 9.281 6.194 -29.470 1.00 74.31 123 PRO A C 1
ATOM 964 O O . PRO A 1 123 ? 8.905 7.142 -28.783 1.00 74.31 123 PRO A O 1
ATOM 967 N N . TYR A 1 124 ? 8.432 5.494 -30.227 1.00 71.38 124 TYR A N 1
ATOM 968 C CA . TYR A 1 124 ? 7.024 5.855 -30.399 1.00 71.38 124 TYR A CA 1
ATOM 969 C C . TYR A 1 124 ? 6.166 5.538 -29.167 1.00 71.38 124 TYR A C 1
ATOM 971 O O . TYR A 1 124 ? 5.217 6.266 -28.891 1.00 71.38 124 TYR A O 1
ATOM 979 N N . LEU A 1 125 ? 6.503 4.492 -28.405 1.00 66.69 125 LEU A N 1
ATOM 980 C CA . LEU A 1 125 ? 5.739 4.082 -27.220 1.00 66.69 125 LEU A CA 1
ATOM 981 C C . LEU A 1 125 ? 6.088 4.846 -25.954 1.00 66.69 125 LEU A C 1
ATOM 983 O O . LEU A 1 125 ? 5.206 5.149 -25.158 1.00 66.69 125 LEU A O 1
ATOM 987 N N . VAL A 1 126 ? 7.363 5.174 -25.763 1.00 68.81 126 VAL A N 1
ATOM 988 C CA . VAL A 1 126 ? 7.806 5.895 -24.559 1.00 68.81 126 VAL A CA 1
ATOM 989 C C . VAL A 1 126 ? 7.523 7.403 -24.686 1.00 68.81 126 VAL A C 1
ATOM 991 O O . VAL A 1 126 ? 7.834 8.181 -23.791 1.00 68.81 126 VAL A O 1
ATOM 994 N N . GLY A 1 127 ? 6.942 7.853 -25.808 1.00 62.72 127 GLY A N 1
ATOM 995 C CA . GLY A 1 127 ? 6.777 9.279 -26.102 1.00 62.72 127 GLY A CA 1
ATOM 996 C C . GLY A 1 127 ? 8.117 10.012 -26.224 1.00 62.72 127 GLY A C 1
ATOM 997 O O . GLY A 1 127 ? 8.162 11.241 -26.171 1.00 62.72 127 GLY A O 1
ATOM 998 N N . LEU A 1 128 ? 9.213 9.265 -26.389 1.00 55.12 128 LEU A N 1
ATOM 999 C CA . LEU A 1 128 ? 10.528 9.804 -26.683 1.00 55.12 128 LEU A CA 1
ATOM 1000 C C . LEU A 1 128 ? 10.498 10.230 -28.146 1.00 55.12 128 LEU A C 1
ATOM 1002 O O . LEU A 1 128 ? 10.770 9.431 -29.041 1.00 55.12 128 LEU A O 1
ATOM 1006 N N . SER A 1 129 ? 10.156 11.494 -28.413 1.00 46.91 129 SER A N 1
ATOM 1007 C CA . SER A 1 129 ? 10.404 12.052 -29.738 1.00 46.91 129 SER A CA 1
ATOM 1008 C C . SER A 1 129 ? 11.902 11.930 -30.001 1.00 46.91 129 SER A C 1
ATOM 1010 O O . SER A 1 129 ? 12.707 12.660 -29.420 1.00 46.91 129 SER A O 1
ATOM 1012 N N . SER A 1 130 ? 12.284 10.976 -30.841 1.00 45.09 130 SER A N 1
ATOM 1013 C CA . SER A 1 130 ? 13.626 10.904 -31.384 1.00 45.09 130 SER A CA 1
ATOM 1014 C C . SER A 1 130 ? 13.836 12.168 -32.212 1.00 45.09 130 SER A C 1
ATOM 1016 O O . SER A 1 130 ? 13.423 12.241 -33.366 1.00 45.09 130 SER A O 1
ATOM 1018 N N . THR A 1 131 ? 14.467 13.189 -31.634 1.00 41.66 131 THR A N 1
ATOM 1019 C CA . THR A 1 131 ? 15.176 14.193 -32.427 1.00 41.66 131 THR A CA 1
ATOM 1020 C C . THR A 1 131 ? 16.501 13.578 -32.859 1.00 41.66 131 THR A C 1
ATOM 1022 O O . THR A 1 131 ? 17.571 14.026 -32.459 1.00 41.66 131 THR A O 1
ATOM 1025 N N . ALA A 1 132 ? 16.429 12.519 -33.663 1.00 43.50 132 ALA A N 1
ATOM 1026 C CA . ALA A 1 132 ? 17.532 12.092 -34.508 1.00 43.50 132 ALA A CA 1
ATOM 1027 C C . ALA A 1 132 ? 17.495 12.922 -35.796 1.00 43.50 132 ALA A C 1
ATOM 1029 O O . ALA A 1 132 ? 17.365 12.385 -36.885 1.00 43.50 132 ALA A O 1
ATOM 1030 N N . ASP A 1 133 ? 17.540 14.245 -35.652 1.00 38.69 133 ASP A N 1
ATOM 1031 C CA . ASP A 1 133 ? 18.051 15.107 -36.706 1.00 38.69 133 ASP A CA 1
ATOM 1032 C C . ASP A 1 133 ? 18.477 16.433 -36.079 1.00 38.69 133 ASP A C 1
ATOM 1034 O O . ASP A 1 133 ? 17.671 17.223 -35.575 1.00 38.69 133 ASP A O 1
ATOM 1038 N N . GLY A 1 134 ? 19.787 16.643 -36.025 1.00 46.25 134 GLY A N 1
ATOM 1039 C CA . GLY A 1 134 ? 20.376 17.877 -35.541 1.00 46.25 134 GLY A CA 1
ATOM 1040 C C . GLY A 1 134 ? 20.163 18.984 -36.560 1.00 46.25 134 GLY A C 1
ATOM 1041 O O . GLY A 1 134 ? 21.099 19.329 -37.259 1.00 46.25 134 GLY A O 1
ATOM 1042 N N . THR A 1 135 ? 18.952 19.531 -36.678 1.00 43.56 135 THR A N 1
ATOM 1043 C CA . THR A 1 135 ? 18.672 20.914 -37.113 1.00 43.56 135 THR A CA 1
ATOM 1044 C C . THR A 1 135 ? 17.165 21.165 -37.184 1.00 43.56 135 THR A C 1
ATOM 1046 O O . THR A 1 135 ? 16.516 20.909 -38.191 1.00 43.56 135 THR A O 1
ATOM 1049 N N . LYS A 1 136 ? 16.623 21.743 -36.106 1.00 35.22 136 LYS A N 1
ATOM 1050 C CA . LYS A 1 136 ? 15.627 22.836 -36.056 1.00 35.22 136 LYS A CA 1
ATOM 1051 C C . LYS A 1 136 ? 14.788 22.697 -34.794 1.00 35.22 136 LYS A C 1
ATOM 1053 O O . LYS A 1 136 ? 13.901 21.858 -34.681 1.00 35.22 136 LYS A O 1
ATOM 1058 N N . THR A 1 137 ? 15.043 23.604 -33.865 1.00 38.06 137 THR A N 1
ATOM 1059 C CA . THR A 1 137 ? 14.211 23.881 -32.700 1.00 38.06 137 THR A CA 1
ATOM 1060 C C . THR A 1 137 ? 12.804 24.275 -33.161 1.00 38.06 137 THR A C 1
ATOM 1062 O O . THR A 1 137 ? 12.547 25.443 -33.451 1.00 38.06 137 THR A O 1
ATOM 1065 N N . GLN A 1 138 ? 11.866 23.330 -33.235 1.00 43.38 138 GLN A N 1
ATOM 1066 C CA . GLN A 1 138 ? 10.450 23.684 -33.246 1.00 43.38 138 GLN A CA 1
ATOM 1067 C C . GLN A 1 138 ? 10.022 23.948 -31.804 1.00 43.38 138 GLN A C 1
ATOM 1069 O O . GLN A 1 138 ? 9.769 23.032 -31.024 1.00 43.38 138 GLN A O 1
ATOM 1074 N N . ARG A 1 139 ? 9.947 25.234 -31.438 1.00 40.88 139 ARG A N 1
ATOM 1075 C CA . ARG A 1 139 ? 9.167 25.658 -30.273 1.00 40.88 139 ARG A CA 1
ATOM 1076 C C . ARG A 1 139 ? 7.714 25.272 -30.534 1.00 40.88 139 ARG A C 1
ATOM 1078 O O . ARG A 1 139 ? 7.043 25.921 -31.335 1.00 40.88 139 ARG A O 1
ATOM 1085 N N . PHE A 1 140 ? 7.223 24.247 -29.846 1.00 43.34 140 PHE A N 1
ATOM 1086 C CA . PHE A 1 140 ? 5.788 24.031 -29.727 1.00 43.34 140 PHE A CA 1
ATOM 1087 C C . PHE A 1 140 ? 5.207 25.182 -28.900 1.00 43.34 140 PHE A C 1
ATOM 1089 O O . PHE A 1 140 ? 5.389 25.262 -27.687 1.00 43.34 140 PHE A O 1
ATOM 1096 N N . GLY A 1 141 ? 4.570 26.123 -29.600 1.00 42.81 141 GLY A N 1
ATOM 1097 C CA . GLY A 1 141 ? 3.762 27.179 -28.999 1.00 42.81 141 GLY A CA 1
ATOM 1098 C C . GLY A 1 141 ? 2.554 26.615 -28.236 1.00 42.81 141 GLY A C 1
ATOM 1099 O O . GLY A 1 141 ? 2.268 25.416 -28.308 1.00 42.81 141 GLY A O 1
ATOM 1100 N N . PRO A 1 142 ? 1.834 27.469 -27.491 1.00 43.41 142 PRO A N 1
ATOM 1101 C CA . PRO A 1 142 ? 0.781 27.030 -26.587 1.00 43.41 142 PRO A CA 1
ATOM 1102 C C . PRO A 1 142 ? -0.328 26.289 -27.342 1.00 43.41 142 PRO A C 1
ATOM 1104 O O . PRO A 1 142 ? -0.787 26.728 -28.400 1.00 43.41 142 PRO A O 1
ATOM 1107 N N . ARG A 1 143 ? -0.734 25.150 -26.762 1.00 48.56 143 ARG A N 1
ATOM 1108 C CA . ARG A 1 143 ? -1.823 24.260 -27.188 1.00 48.56 143 ARG A CA 1
ATOM 1109 C C . ARG A 1 143 ? -2.992 25.044 -27.797 1.00 48.56 143 ARG A C 1
ATOM 1111 O O . ARG A 1 143 ? -3.795 25.625 -27.071 1.00 48.56 143 ARG A O 1
ATOM 1118 N N . ARG A 1 144 ? -3.151 24.974 -29.121 1.00 39.50 144 ARG 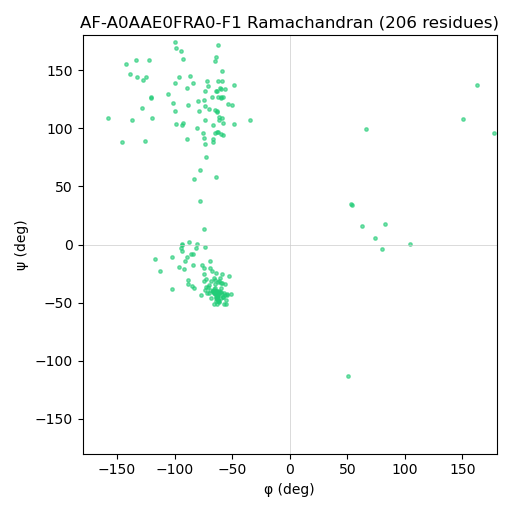A N 1
ATOM 1119 C CA . ARG A 1 144 ? -4.472 25.136 -29.735 1.00 39.50 144 ARG A CA 1
ATOM 1120 C C . ARG A 1 144 ? -5.252 23.854 -29.480 1.00 39.50 144 ARG A C 1
ATOM 1122 O O . ARG A 1 144 ? -4.787 22.762 -29.797 1.00 39.50 144 ARG A O 1
ATOM 1129 N N . SER A 1 145 ? -6.415 24.009 -28.867 1.00 41.06 145 SER A N 1
ATOM 1130 C CA . SER A 1 145 ? -7.418 22.970 -28.690 1.00 41.06 145 SER A CA 1
ATOM 1131 C C . SER A 1 145 ? -7.702 22.277 -30.025 1.00 41.06 145 SER A C 1
ATOM 1133 O O . SER A 1 145 ? -8.132 22.899 -30.997 1.00 41.06 145 SER A O 1
ATOM 1135 N N . LEU A 1 146 ? -7.455 20.968 -30.070 1.00 46.97 146 LEU A N 1
ATOM 1136 C CA . LEU A 1 146 ? -7.943 20.092 -31.127 1.00 46.97 146 LEU A CA 1
ATOM 1137 C C . LEU A 1 146 ? -9.469 20.024 -31.000 1.00 46.97 146 LEU A C 1
ATOM 1139 O O . LEU A 1 146 ? -10.022 19.202 -30.276 1.00 46.97 146 LEU A O 1
ATOM 1143 N N . GLN A 1 147 ? -10.153 20.931 -31.694 1.00 42.12 147 GLN A N 1
ATOM 1144 C CA . GLN A 1 147 ? -11.551 20.757 -32.066 1.00 42.12 147 GLN A CA 1
ATOM 1145 C C . GLN A 1 147 ? -11.615 19.524 -32.975 1.00 42.12 147 GLN A C 1
ATOM 1147 O O . GLN A 1 147 ? -11.312 19.591 -34.167 1.00 42.12 147 GLN A O 1
ATOM 1152 N N . LEU A 1 148 ? -11.954 18.374 -32.386 1.00 42.50 148 LEU A N 1
ATOM 1153 C CA . LEU A 1 148 ? -12.312 17.158 -33.106 1.00 42.50 148 LEU A CA 1
ATOM 1154 C C . LEU A 1 148 ? -13.530 17.464 -33.980 1.00 42.50 148 LEU A C 1
ATOM 1156 O O . LEU A 1 148 ? -14.681 17.433 -33.548 1.00 42.50 148 LEU A O 1
ATOM 1160 N N . ARG A 1 149 ? -13.253 17.794 -35.240 1.00 39.75 149 ARG A 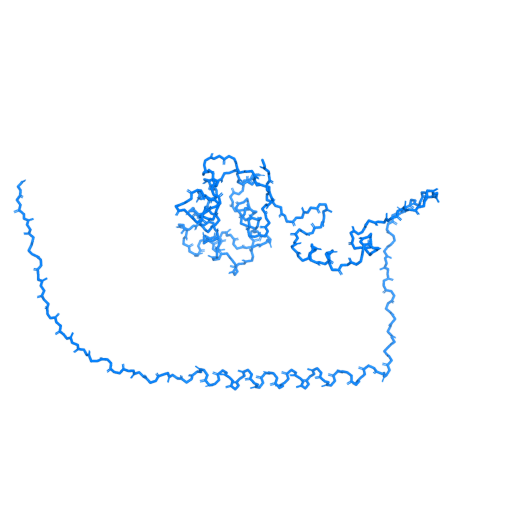N 1
ATOM 1161 C CA . ARG A 1 149 ? -14.243 17.947 -36.298 1.00 39.75 149 ARG A CA 1
ATOM 1162 C C . ARG A 1 149 ? -14.883 16.576 -36.533 1.00 39.75 149 ARG A C 1
ATOM 1164 O O . ARG A 1 149 ? -14.333 15.758 -37.265 1.00 39.75 149 ARG A O 1
ATOM 1171 N N . ARG A 1 150 ? -16.036 16.327 -35.896 1.00 47.16 150 ARG A N 1
ATOM 1172 C CA . ARG A 1 150 ? -16.933 15.191 -36.173 1.00 47.16 150 ARG A CA 1
ATOM 1173 C C . ARG A 1 150 ? -17.181 15.100 -37.683 1.00 47.16 150 ARG A C 1
ATOM 1175 O O . ARG A 1 150 ? -17.943 15.885 -38.242 1.00 47.16 150 ARG A O 1
ATOM 1182 N N . LYS A 1 151 ? -16.535 14.143 -38.349 1.00 42.44 151 LYS A N 1
ATOM 1183 C CA . LYS A 1 151 ? -16.947 13.654 -39.667 1.00 42.44 151 LYS A CA 1
ATOM 1184 C C . LYS A 1 151 ? -17.928 12.512 -39.426 1.00 42.44 151 LYS A C 1
ATOM 1186 O O . LYS A 1 151 ? -17.535 11.361 -39.299 1.00 42.44 151 LYS A O 1
ATOM 1191 N N . ASN A 1 152 ? -19.209 12.852 -39.351 1.00 45.09 152 ASN A N 1
ATOM 1192 C CA . ASN A 1 152 ? -20.286 11.874 -39.424 1.00 45.09 152 ASN A CA 1
ATOM 1193 C C . ASN A 1 152 ? -20.414 11.447 -40.892 1.00 45.09 152 ASN A C 1
ATOM 1195 O O . ASN A 1 152 ? -21.034 12.146 -41.693 1.00 45.09 152 ASN A O 1
ATOM 1199 N N . ARG A 1 153 ? -19.779 10.339 -41.267 1.00 41.56 153 ARG A N 1
ATOM 1200 C CA . ARG A 1 153 ? -20.044 9.657 -42.535 1.00 41.56 153 ARG A CA 1
ATOM 1201 C C . ARG A 1 153 ? -19.872 8.161 -42.306 1.00 41.56 153 ARG A C 1
ATOM 1203 O O . ARG A 1 153 ? -18.775 7.642 -42.445 1.00 41.56 153 ARG A O 1
ATOM 1210 N N . TRP A 1 154 ? -20.965 7.526 -41.899 1.00 41.16 154 TRP A N 1
ATOM 1211 C CA . TRP A 1 154 ? -21.093 6.076 -41.831 1.00 41.16 154 TRP A CA 1
ATOM 1212 C C . TRP A 1 154 ? -21.227 5.541 -43.258 1.00 41.16 154 TRP A C 1
ATOM 1214 O O . TRP A 1 154 ? -22.132 5.951 -43.989 1.00 41.16 154 TRP A O 1
ATOM 1224 N N . THR A 1 155 ? -20.290 4.698 -43.675 1.00 47.62 155 THR A N 1
ATOM 1225 C CA . THR A 1 155 ? -20.362 3.928 -44.918 1.00 47.62 155 THR A CA 1
ATOM 1226 C C . THR A 1 155 ? -21.117 2.625 -44.669 1.00 47.62 155 THR A C 1
ATOM 1228 O O . THR A 1 155 ? -21.057 2.043 -43.594 1.00 47.62 155 THR A O 1
ATOM 1231 N N . ARG A 1 156 ? -21.881 2.199 -45.676 1.00 43.62 156 ARG A N 1
ATOM 1232 C CA . ARG A 1 156 ? -22.888 1.124 -45.650 1.00 43.62 156 ARG A CA 1
ATOM 1233 C C . ARG A 1 156 ? -22.290 -0.300 -45.620 1.00 43.62 156 ARG A C 1
ATOM 1235 O O . ARG A 1 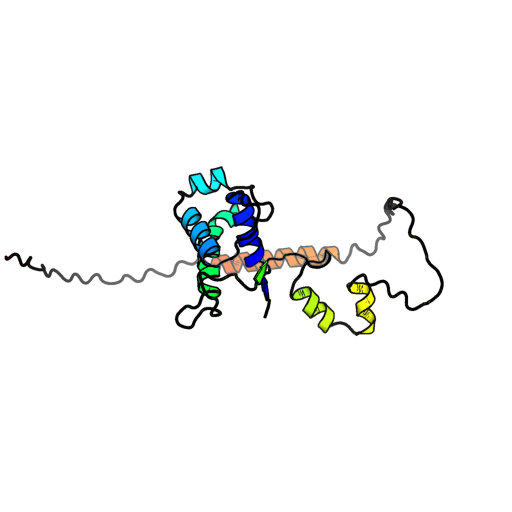156 ? -23.014 -1.254 -45.857 1.00 43.62 156 ARG A O 1
ATOM 1242 N N . GLU A 1 157 ? -20.994 -0.435 -45.348 1.00 49.06 157 GLU A N 1
ATOM 1243 C CA . GLU A 1 157 ? -20.264 -1.716 -45.328 1.00 49.06 157 GLU A CA 1
ATOM 1244 C C . GLU A 1 157 ? -20.011 -2.252 -43.905 1.00 49.06 157 GLU A C 1
ATOM 1246 O O . GLU A 1 157 ? -19.691 -3.422 -43.756 1.00 49.06 157 GLU A O 1
ATOM 1251 N N . ASP A 1 158 ? -20.257 -1.461 -42.851 1.00 45.47 158 ASP A N 1
ATOM 1252 C CA . ASP A 1 158 ? -20.023 -1.879 -41.453 1.00 45.47 158 ASP A CA 1
ATOM 1253 C C . ASP A 1 158 ? -21.220 -2.616 -40.806 1.00 45.47 158 ASP A C 1
ATOM 1255 O O . ASP A 1 158 ? -21.188 -2.961 -39.624 1.00 45.47 158 ASP A O 1
ATOM 1259 N N . THR A 1 159 ? -22.313 -2.842 -41.543 1.00 47.53 159 THR A N 1
ATOM 1260 C CA . THR A 1 159 ? -23.536 -3.460 -40.994 1.00 47.53 159 THR A CA 1
ATOM 1261 C C . THR A 1 159 ? -23.523 -4.989 -40.954 1.00 47.53 159 THR A C 1
ATOM 1263 O O . THR A 1 159 ? -24.417 -5.550 -40.334 1.00 47.53 159 THR A O 1
ATOM 1266 N N . GLU A 1 160 ? -22.537 -5.672 -41.544 1.00 46.50 160 GLU A N 1
ATOM 1267 C CA . GLU A 1 160 ? -22.482 -7.148 -41.515 1.00 46.50 160 GLU A CA 1
ATOM 1268 C C . GLU A 1 160 ? -21.679 -7.718 -40.329 1.00 46.50 160 GLU A C 1
ATOM 1270 O O . GLU A 1 160 ? -21.930 -8.845 -39.905 1.00 46.50 160 GLU A O 1
ATOM 1275 N N . GLU A 1 161 ? -20.777 -6.947 -39.709 1.00 47.56 161 GLU A N 1
ATOM 1276 C CA . GLU A 1 161 ? -20.006 -7.438 -38.550 1.00 47.56 161 GLU A CA 1
ATOM 1277 C C . GLU A 1 161 ? -20.745 -7.310 -37.206 1.00 47.56 161 GLU A C 1
ATOM 1279 O O . GLU A 1 161 ? -20.401 -7.996 -36.238 1.00 47.56 161 GLU A O 1
ATOM 1284 N N . LEU A 1 162 ? -21.794 -6.482 -37.121 1.00 48.22 162 LEU A N 1
ATOM 1285 C CA . LEU A 1 162 ? -22.541 -6.305 -35.868 1.00 48.22 162 LEU A CA 1
ATOM 1286 C C . LEU A 1 162 ? -23.455 -7.493 -35.524 1.00 48.22 162 LEU A C 1
ATOM 1288 O O . LEU A 1 162 ? -23.717 -7.727 -34.341 1.00 48.22 162 LEU A O 1
ATOM 1292 N N . ASP A 1 163 ? -23.896 -8.271 -36.513 1.00 46.72 163 ASP A N 1
ATOM 1293 C CA . ASP A 1 163 ? -24.805 -9.400 -36.274 1.00 46.72 163 ASP A CA 1
ATOM 1294 C C . ASP A 1 163 ? -24.092 -10.588 -35.601 1.00 46.72 163 ASP A C 1
ATOM 1296 O O . ASP A 1 163 ? -24.680 -11.287 -34.770 1.00 46.72 163 ASP A O 1
ATOM 1300 N N . TYR A 1 164 ? -22.791 -10.774 -35.849 1.00 50.62 164 TYR A N 1
ATOM 1301 C CA . TYR A 1 164 ? -22.017 -11.861 -35.236 1.00 50.62 164 TYR A CA 1
ATOM 1302 C C . TYR A 1 164 ? -21.771 -11.662 -33.733 1.00 50.62 164 TYR A C 1
ATOM 1304 O O . TYR A 1 164 ? -21.793 -12.630 -32.966 1.00 50.62 164 TYR A O 1
ATOM 1312 N N . VAL A 1 165 ? -21.588 -10.417 -33.282 1.00 55.81 165 VAL A N 1
ATOM 1313 C CA . VAL A 1 165 ? -21.314 -10.115 -31.865 1.00 55.81 165 VAL A CA 1
ATOM 1314 C C . VAL A 1 165 ? -22.566 -10.309 -31.002 1.00 55.81 165 VAL A C 1
ATOM 1316 O O . 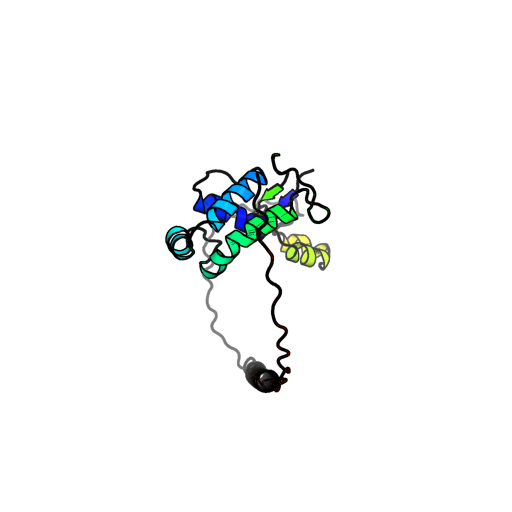VAL A 1 165 ? -22.478 -10.824 -29.884 1.00 55.81 165 VAL A O 1
ATOM 1319 N N . VAL A 1 166 ? -23.747 -9.969 -31.528 1.00 57.75 166 VAL A N 1
ATOM 1320 C CA . VAL A 1 166 ? -25.017 -10.120 -30.799 1.00 57.75 166 VAL A CA 1
ATOM 1321 C C . VAL A 1 166 ? -25.414 -11.595 -30.678 1.00 57.75 166 VAL A C 1
ATOM 1323 O O . VAL A 1 166 ? -25.806 -12.042 -29.596 1.00 57.75 166 VAL A O 1
ATOM 1326 N N . VAL A 1 167 ? -25.247 -12.381 -31.747 1.00 62.03 167 VAL A N 1
ATOM 1327 C CA . VAL A 1 167 ? -25.559 -13.820 -31.728 1.00 62.03 167 VAL A CA 1
ATOM 1328 C C . VAL A 1 167 ? -24.570 -14.593 -30.844 1.00 62.03 167 VAL A C 1
ATOM 1330 O O . VAL A 1 167 ? -24.986 -15.454 -30.063 1.00 62.03 167 VAL A O 1
ATOM 1333 N N . GLY A 1 168 ? -23.277 -14.244 -30.875 1.00 64.50 168 GLY A N 1
ATOM 1334 C CA . GLY A 1 168 ? -22.260 -14.857 -30.013 1.00 64.50 168 GLY A CA 1
ATOM 1335 C C . GLY A 1 168 ? -22.507 -14.625 -28.516 1.00 64.50 168 GLY A C 1
ATOM 1336 O O . GLY A 1 168 ? -22.386 -15.555 -27.714 1.00 64.50 168 GLY A O 1
ATOM 1337 N N . GLY A 1 169 ? -22.929 -13.414 -28.135 1.00 72.62 169 GLY A N 1
ATOM 1338 C CA . GLY A 1 169 ? -23.248 -13.076 -26.744 1.00 72.62 169 GLY A CA 1
ATOM 1339 C C . GLY A 1 169 ? -24.439 -13.860 -26.181 1.00 72.62 169 GLY A C 1
ATOM 1340 O O . GLY A 1 169 ? -24.392 -14.327 -25.040 1.00 72.62 169 GLY A O 1
ATOM 1341 N N . ALA A 1 170 ? -25.485 -14.071 -26.986 1.00 74.75 170 ALA A N 1
ATOM 1342 C CA . ALA A 1 170 ? -26.673 -14.817 -26.569 1.00 74.75 170 ALA A CA 1
ATOM 1343 C C . ALA A 1 170 ? -26.373 -16.306 -26.313 1.00 74.75 170 ALA A C 1
ATOM 1345 O O . ALA A 1 170 ? -26.843 -16.875 -25.324 1.00 74.75 170 ALA A O 1
ATOM 1346 N N . ILE A 1 171 ? -25.542 -16.930 -27.155 1.00 81.94 171 ILE A N 1
ATOM 1347 C CA . ILE A 1 171 ? -25.136 -18.335 -26.995 1.00 81.94 171 ILE A CA 1
ATOM 1348 C C . ILE A 1 171 ? -24.305 -18.517 -25.719 1.00 81.94 171 ILE A C 1
ATOM 1350 O O . ILE A 1 171 ? -24.530 -19.463 -24.958 1.00 81.94 171 ILE A O 1
ATOM 1354 N N . PHE A 1 172 ? -23.385 -17.590 -25.438 1.00 84.31 172 PHE A N 1
ATOM 1355 C CA . PHE A 1 172 ? -22.548 -17.655 -24.240 1.00 84.31 172 PHE A CA 1
ATOM 1356 C C . PHE A 1 172 ? -23.375 -17.521 -22.950 1.00 84.31 172 PHE A C 1
ATOM 1358 O O . PHE A 1 172 ? -23.156 -18.262 -21.989 1.00 84.31 172 PHE A O 1
ATOM 1365 N N . LEU A 1 173 ? -24.380 -16.637 -22.942 1.00 85.69 173 LEU A N 1
ATOM 1366 C CA . LEU A 1 173 ? -25.282 -16.457 -21.801 1.00 85.69 173 LEU A CA 1
ATOM 1367 C C . LEU A 1 173 ? -26.131 -17.713 -21.530 1.00 85.69 173 LEU A C 1
ATOM 1369 O O . LEU A 1 173 ? -26.304 -18.113 -20.377 1.00 85.69 173 LEU A O 1
ATOM 1373 N N . LEU A 1 174 ? -26.627 -18.369 -22.586 1.00 85.94 174 LEU A N 1
ATOM 1374 C CA . LEU A 1 174 ? -27.402 -19.608 -22.469 1.00 85.94 174 LEU A CA 1
ATOM 1375 C C . LEU A 1 174 ? -26.552 -20.773 -21.940 1.00 85.94 174 LEU A C 1
ATOM 1377 O O . LEU A 1 174 ? -27.013 -21.519 -21.074 1.00 85.94 174 LEU A O 1
ATOM 1381 N N . LEU A 1 175 ? -25.299 -20.897 -22.389 1.00 88.50 175 LEU A N 1
ATOM 1382 C CA . LEU A 1 175 ? -24.363 -21.902 -21.874 1.00 88.50 175 LEU A CA 1
ATOM 1383 C C . LEU A 1 175 ? -24.018 -21.663 -20.397 1.00 88.50 175 LEU A C 1
ATOM 1385 O O . LEU A 1 175 ? -24.015 -22.609 -19.606 1.00 88.50 175 LEU A O 1
ATOM 1389 N N . ALA A 1 176 ? -23.795 -20.408 -20.000 1.00 87.50 176 ALA A N 1
ATOM 1390 C CA . ALA A 1 176 ? -23.537 -20.054 -18.606 1.00 87.50 176 ALA A CA 1
ATOM 1391 C C . ALA A 1 176 ? -24.732 -20.390 -17.694 1.00 87.50 176 ALA A C 1
ATOM 1393 O O . ALA A 1 176 ? -24.549 -20.952 -16.611 1.00 87.50 176 ALA A O 1
ATOM 1394 N N . LEU A 1 177 ? -25.962 -20.118 -18.145 1.00 88.12 177 LEU A N 1
ATOM 1395 C CA . LEU A 1 177 ? -27.181 -20.467 -17.409 1.00 88.12 177 LEU A CA 1
ATOM 1396 C C . LEU A 1 177 ? -27.389 -21.984 -17.309 1.00 88.12 177 LEU A C 1
ATOM 1398 O O . LEU A 1 177 ? -27.760 -22.478 -16.243 1.00 88.12 177 LEU A O 1
ATOM 1402 N N . ALA A 1 178 ? -27.111 -22.737 -18.376 1.00 87.38 178 ALA A N 1
ATOM 1403 C CA . ALA A 1 178 ? -27.199 -24.196 -18.357 1.00 87.38 178 ALA A CA 1
ATOM 1404 C C . ALA A 1 178 ? -26.200 -24.814 -17.362 1.00 87.38 178 ALA A C 1
ATOM 1406 O O . ALA A 1 178 ? -26.575 -25.660 -16.546 1.00 87.38 178 ALA A O 1
ATOM 1407 N N . LEU A 1 179 ? -24.950 -24.340 -17.361 1.00 86.50 179 LEU A N 1
ATOM 1408 C CA . LEU A 1 179 ? -23.928 -24.768 -16.403 1.00 86.50 179 LEU A CA 1
ATOM 1409 C C . LEU A 1 179 ? -24.303 -24.409 -14.962 1.00 86.50 179 LEU A C 1
ATOM 1411 O O . LEU A 1 179 ? -24.155 -25.238 -14.062 1.00 86.50 179 LEU A O 1
ATOM 1415 N N . TYR A 1 180 ? -24.857 -23.216 -14.741 1.00 84.44 180 TYR A N 1
ATOM 1416 C CA . TYR A 1 180 ? -25.327 -22.801 -13.422 1.00 84.44 180 TYR A CA 1
ATOM 1417 C C . TYR A 1 180 ? -26.394 -23.758 -12.864 1.00 84.44 180 TYR A C 1
ATOM 1419 O O . TYR A 1 180 ? -26.316 -24.153 -11.701 1.00 84.44 180 TYR A O 1
ATOM 1427 N N . GLN A 1 181 ? -27.348 -24.207 -13.688 1.00 81.62 181 GLN A N 1
ATOM 1428 C CA . GLN A 1 181 ? -28.383 -25.161 -13.260 1.00 81.62 181 GLN A CA 1
ATOM 1429 C C . GLN A 1 181 ? -27.829 -26.562 -12.955 1.00 81.62 181 GLN A C 1
ATOM 1431 O O . GLN A 1 181 ? -28.340 -27.245 -12.065 1.00 81.62 181 GLN A O 1
ATOM 1436 N N . ILE A 1 182 ? -26.767 -26.993 -13.646 1.00 77.88 182 ILE A N 1
ATOM 1437 C CA . ILE A 1 182 ? -26.093 -28.271 -13.367 1.00 77.88 182 ILE A CA 1
ATOM 1438 C C . ILE A 1 182 ? -25.386 -28.215 -12.006 1.00 77.88 182 ILE A C 1
ATOM 1440 O O . ILE A 1 182 ? -25.549 -29.123 -11.190 1.00 77.88 182 ILE A O 1
ATOM 1444 N N . PHE A 1 183 ? -24.661 -27.130 -11.720 1.00 76.19 183 PHE A N 1
ATOM 1445 C CA . PHE A 1 183 ? -23.924 -26.971 -10.462 1.00 76.19 183 PHE A CA 1
ATOM 1446 C C . PHE A 1 183 ? -24.810 -26.664 -9.250 1.00 76.19 183 PHE A C 1
ATOM 1448 O O . PHE A 1 183 ? -24.398 -26.913 -8.117 1.00 76.19 183 PHE A O 1
ATOM 1455 N N . ARG A 1 184 ? -26.036 -26.166 -9.456 1.00 78.12 184 ARG A N 1
ATOM 1456 C CA . ARG A 1 184 ? -26.972 -25.877 -8.362 1.00 78.12 184 ARG A CA 1
ATOM 1457 C C . ARG A 1 184 ? -27.741 -27.098 -7.858 1.00 78.12 184 ARG A C 1
ATOM 1459 O O . ARG A 1 184 ? -28.506 -26.955 -6.905 1.00 78.12 184 ARG A O 1
ATOM 1466 N N . ARG A 1 185 ? -27.569 -28.289 -8.449 1.00 62.97 185 ARG A N 1
ATOM 1467 C CA . ARG A 1 185 ? -28.200 -29.499 -7.905 1.00 62.97 185 ARG A CA 1
ATOM 1468 C C . ARG A 1 185 ? -27.603 -29.803 -6.523 1.00 62.97 185 ARG A C 1
ATOM 1470 O O . ARG A 1 185 ? -26.407 -30.086 -6.433 1.00 62.97 185 ARG A O 1
ATOM 1477 N N . PRO A 1 186 ? -28.399 -29.742 -5.440 1.00 59.38 186 PRO A N 1
ATOM 1478 C CA . PRO A 1 186 ? -27.904 -30.037 -4.106 1.00 59.38 186 PRO A CA 1
ATOM 1479 C C . PRO A 1 186 ? -27.441 -31.494 -4.061 1.00 59.38 186 PRO A C 1
ATOM 1481 O O . PRO A 1 186 ? -28.179 -32.406 -4.438 1.00 59.38 186 PRO A O 1
ATOM 1484 N N . LYS A 1 187 ? -26.200 -31.712 -3.613 1.00 65.50 187 LYS A N 1
ATOM 1485 C CA . LYS A 1 187 ? -25.695 -33.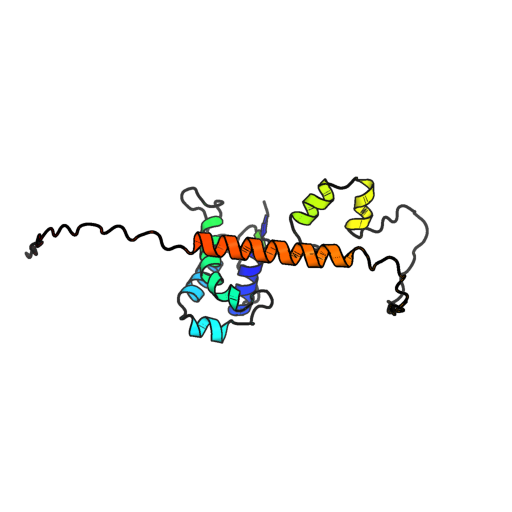057 -3.322 1.00 65.50 187 LYS A CA 1
ATOM 1486 C C . LYS A 1 187 ? -26.641 -33.708 -2.301 1.00 65.50 187 LYS A C 1
ATOM 1488 O O . LYS A 1 187 ? -26.993 -33.040 -1.325 1.00 65.50 187 LYS A O 1
ATOM 1493 N N . PRO A 1 188 ? -27.068 -34.968 -2.497 1.00 54.66 188 PRO A N 1
ATOM 1494 C CA . PRO A 1 188 ? -27.907 -35.644 -1.521 1.00 54.66 188 PRO A CA 1
ATOM 1495 C C . PRO A 1 188 ? -27.178 -35.688 -0.176 1.00 54.66 188 PRO A C 1
ATOM 1497 O O . PRO A 1 188 ? -26.020 -36.100 -0.086 1.00 54.66 188 PRO A O 1
ATOM 1500 N N . LEU A 1 189 ? -27.872 -35.203 0.853 1.00 61.03 189 LEU A N 1
ATOM 1501 C CA . LEU A 1 189 ? -27.414 -35.166 2.233 1.00 61.03 189 LEU A CA 1
ATOM 1502 C C . LEU A 1 189 ? -27.109 -36.602 2.684 1.00 61.03 189 LEU A C 1
ATOM 1504 O O . LEU A 1 189 ? -28.019 -37.412 2.873 1.00 61.03 189 LEU A O 1
ATOM 1508 N N . PHE A 1 190 ? -25.828 -36.925 2.853 1.00 53.91 190 PHE A N 1
ATOM 1509 C CA . PHE A 1 190 ? -25.406 -38.140 3.540 1.00 53.91 190 PHE A CA 1
ATOM 1510 C C . PHE A 1 190 ? -25.936 -38.061 4.980 1.00 53.91 190 PHE A C 1
ATOM 1512 O O . PHE A 1 190 ? -25.485 -37.230 5.769 1.00 53.91 190 PHE A O 1
ATOM 1519 N N . LYS A 1 191 ? -26.924 -38.899 5.322 1.00 49.56 191 LYS A N 1
ATOM 1520 C CA . LYS A 1 191 ? -27.364 -39.116 6.707 1.00 49.56 191 LYS A CA 1
ATOM 1521 C C . LYS A 1 191 ? -26.228 -39.811 7.462 1.00 49.56 191 LYS A C 1
ATOM 1523 O O . LYS A 1 191 ? -26.143 -41.033 7.492 1.00 49.56 191 LYS A O 1
ATOM 1528 N N . GLY A 1 192 ? -25.335 -39.001 8.025 1.00 50.44 192 GLY A N 1
ATOM 1529 C CA . GLY A 1 192 ? -24.304 -39.422 8.962 1.00 50.44 192 GLY A CA 1
ATOM 1530 C C . GLY A 1 192 ? -24.929 -39.809 10.298 1.00 50.44 192 GLY A C 1
ATOM 1531 O O . GLY A 1 192 ? -25.556 -38.997 10.973 1.00 50.44 192 GLY A O 1
ATOM 1532 N N . GLN A 1 193 ? -24.765 -41.081 10.624 1.00 49.38 193 GLN A N 1
ATOM 1533 C CA . GLN A 1 193 ? -25.138 -41.780 11.843 1.00 49.38 193 GLN A CA 1
ATOM 1534 C C . GLN A 1 193 ? -24.568 -41.076 13.089 1.00 49.38 193 GLN A C 1
ATOM 1536 O O . GLN A 1 193 ? -23.358 -40.907 13.228 1.00 49.38 193 GLN A O 1
ATOM 1541 N N . THR A 1 194 ? -25.442 -40.649 14.000 1.00 53.81 194 THR A N 1
ATOM 1542 C CA . THR A 1 194 ? -25.070 -40.083 15.301 1.00 53.81 194 THR A CA 1
ATOM 1543 C C . THR A 1 194 ? -24.588 -41.197 16.228 1.00 53.81 194 THR A C 1
ATOM 1545 O O . THR A 1 194 ? -25.406 -41.966 16.731 1.00 53.81 194 THR A O 1
ATOM 1548 N N . ASN A 1 195 ? -23.282 -41.269 16.488 1.00 49.34 195 ASN A N 1
ATOM 1549 C CA . ASN A 1 195 ? -22.756 -42.019 17.627 1.00 49.34 195 ASN A CA 1
ATOM 1550 C C . ASN A 1 195 ? -22.585 -41.079 18.819 1.00 49.34 195 ASN A C 1
ATOM 1552 O O . ASN A 1 195 ? -21.642 -40.294 18.905 1.00 49.34 195 ASN A O 1
ATOM 1556 N N . SER A 1 196 ? -23.534 -41.190 19.741 1.00 53.09 196 SER A N 1
ATOM 1557 C CA . SER A 1 196 ? -23.445 -40.698 21.106 1.00 53.09 196 SER A CA 1
ATOM 1558 C C . SER A 1 196 ? -22.323 -41.433 21.840 1.00 53.09 196 SER A C 1
ATOM 1560 O O . SER A 1 196 ? -22.455 -42.621 22.118 1.00 53.09 196 SER A O 1
ATOM 1562 N N . TYR A 1 197 ? -21.254 -40.731 22.215 1.00 53.19 197 TYR A N 1
ATOM 1563 C CA . TYR A 1 197 ? -20.379 -41.183 23.296 1.00 53.19 197 TYR A CA 1
ATOM 1564 C C . TYR A 1 197 ? -20.367 -40.154 24.418 1.00 53.19 197 TYR A C 1
ATOM 1566 O O . TYR A 1 197 ? -19.847 -39.046 24.307 1.00 53.19 197 TYR A O 1
ATOM 1574 N N . LEU A 1 198 ? -21.020 -40.579 25.496 1.00 54.56 198 LEU A N 1
ATOM 1575 C CA . LEU A 1 198 ? -21.016 -39.996 26.820 1.00 54.56 198 LEU A CA 1
ATOM 1576 C C . LEU A 1 198 ? -19.595 -39.690 27.322 1.00 54.56 198 LEU A C 1
ATOM 1578 O O . LEU A 1 198 ? -18.712 -40.541 27.291 1.00 54.56 198 LEU A O 1
ATOM 1582 N N . GLY A 1 199 ? -19.461 -38.511 27.929 1.00 51.50 199 GLY A N 1
ATOM 1583 C CA . GLY A 1 199 ? -19.106 -38.396 29.344 1.00 51.50 199 GLY A CA 1
ATOM 1584 C C . GLY A 1 199 ? -17.717 -38.865 29.781 1.00 51.50 199 GLY A C 1
ATOM 1585 O O . GLY A 1 199 ? -17.530 -40.013 30.176 1.00 51.50 199 GLY A O 1
ATOM 1586 N N . ARG A 1 200 ? -16.795 -37.910 29.940 1.00 49.84 200 ARG A N 1
ATOM 1587 C CA . ARG A 1 200 ? -15.791 -37.986 31.010 1.00 49.84 200 ARG A CA 1
ATOM 1588 C C . ARG A 1 200 ? -15.610 -36.627 31.670 1.00 49.84 200 ARG A C 1
ATOM 1590 O O . ARG A 1 200 ? -15.052 -35.699 31.095 1.00 49.84 200 ARG A O 1
ATOM 1597 N N . ALA A 1 201 ? -16.137 -36.537 32.886 1.00 52.06 201 ALA A N 1
ATOM 1598 C CA . ALA A 1 201 ? -15.909 -35.443 33.809 1.00 52.06 201 ALA A CA 1
ATOM 1599 C C . ALA A 1 201 ? -14.422 -35.385 34.192 1.00 52.06 201 ALA A C 1
ATOM 1601 O O . ALA A 1 201 ? -13.828 -36.400 34.556 1.00 52.06 201 ALA A O 1
ATOM 1602 N N . ILE A 1 202 ? -13.838 -34.190 34.122 1.00 62.94 202 ILE A N 1
ATOM 1603 C CA . ILE A 1 202 ? -12.506 -33.888 34.653 1.00 62.94 202 ILE A CA 1
ATOM 1604 C C . ILE A 1 202 ? -12.690 -33.461 36.118 1.00 62.94 202 ILE A C 1
ATOM 1606 O O . ILE A 1 202 ? -13.403 -32.483 36.367 1.00 62.94 202 ILE A O 1
ATOM 1610 N N . PRO A 1 203 ? -12.091 -34.150 37.106 1.00 62.06 203 PRO A N 1
ATOM 1611 C CA . PRO A 1 203 ? -12.147 -33.703 38.489 1.00 62.06 203 PRO A CA 1
ATOM 1612 C C . PRO A 1 203 ? -11.244 -32.481 38.702 1.00 62.06 203 PRO A C 1
ATOM 1614 O O . PRO A 1 203 ? -10.076 -32.460 38.317 1.00 62.06 203 PRO A O 1
ATOM 1617 N N . ARG A 1 204 ? -11.806 -31.458 39.358 1.00 58.59 204 ARG A N 1
ATOM 1618 C CA . ARG A 1 204 ? -11.074 -30.312 39.910 1.00 58.59 204 ARG A CA 1
ATOM 1619 C C . ARG A 1 204 ? -10.120 -30.800 41.000 1.00 58.59 204 ARG A C 1
ATOM 1621 O O . ARG A 1 204 ? -10.574 -31.227 42.058 1.00 58.59 204 ARG A O 1
ATOM 1628 N N . ALA A 1 205 ? -8.818 -30.664 40.777 1.00 57.59 205 ALA A N 1
ATOM 1629 C CA . ALA A 1 205 ? -7.838 -30.708 41.853 1.00 57.59 205 ALA A CA 1
ATOM 1630 C C . ALA A 1 205 ? -7.810 -29.346 42.566 1.00 57.59 205 ALA A C 1
ATOM 1632 O O . ALA A 1 205 ? -7.616 -28.303 41.943 1.00 57.59 205 ALA A O 1
ATOM 1633 N N . ARG A 1 206 ? -8.043 -29.372 43.880 1.00 62.62 206 ARG A N 1
ATOM 1634 C CA . ARG A 1 206 ? -7.926 -28.250 44.815 1.00 62.62 206 ARG A CA 1
ATOM 1635 C C . ARG A 1 206 ? -7.053 -28.725 45.975 1.00 62.62 206 ARG A C 1
ATOM 1637 O O . ARG A 1 206 ? -7.458 -29.667 46.647 1.00 62.62 206 ARG A O 1
ATOM 1644 N N . ALA A 1 207 ? -5.900 -28.091 46.174 1.00 56.16 207 ALA A N 1
ATOM 1645 C CA . ALA A 1 207 ? -5.037 -28.073 47.373 1.00 56.16 207 ALA A CA 1
ATOM 1646 C C . ALA A 1 207 ? -3.652 -27.573 46.914 1.00 56.16 207 ALA A C 1
ATOM 1648 O O . ALA A 1 207 ? -3.200 -28.014 45.864 1.00 56.16 207 ALA A O 1
ATOM 1649 N N . ARG A 1 208 ? -2.921 -26.690 47.591 1.00 57.31 208 ARG A N 1
ATOM 1650 C CA . ARG A 1 208 ? -3.024 -26.022 48.894 1.00 57.31 208 ARG A CA 1
ATOM 1651 C C . ARG A 1 208 ? -2.283 -24.693 48.771 1.00 57.31 208 ARG A C 1
ATOM 1653 O O . ARG A 1 208 ? -1.326 -24.658 47.969 1.00 57.31 208 ARG A O 1
#

Secondary structure (DSSP, 8-state):
--EEE-THHHHHHHHHHHHHT-SS---BHHHHHHHHHHHHTS-HHHHHHHHTTTSTT--GGGGGGHHHHHHHHHHHHB--SSSS--B-TTSBPSEEE-SEETTEE--HHHHHHHHHS-GGGHHHHTT-----S-S------S-------------TTTTSSHHHHHHHHHHHHHHHHHHHHHHTSPPP------------PPP-----